Protein AF-0000000080643129 (afdb_homodimer)

InterPro domains:
  IPR000614 Free Met sulfoxide reductase conserved site [PS01320] (92-109)
  IPR003018 GAF domain [PF01590] (46-153)
  IPR003018 GAF domain [SM00065] (25-154)
  IPR029016 GAF-like domain superfamily [G3DSA:3.30.450.40] (1-154)
  IPR051330 Phosphatase regulators and Met sulfoxide reductases [PTHR21021] (23-141)

Radius of gyration: 18.98 Å; Cα contacts (8 Å, |Δi|>4): 691; chains: 2; bounding box: 42×55×44 Å

Structure (mmCIF, N/CA/C/O backbone):
data_AF-0000000080643129-model_v1
#
loop_
_entity.id
_entity.type
_entity.pdbx_description
1 polymer 'GAF domain-containing protein'
#
loop_
_atom_site.group_PDB
_atom_site.id
_atom_site.type_symbol
_atom_site.label_atom_id
_atom_site.label_alt_id
_atom_site.label_comp_id
_atom_site.label_asym_id
_atom_site.label_entity_id
_atom_site.label_seq_id
_atom_site.pdbx_PDB_ins_code
_atom_site.Cartn_x
_atom_site.Cartn_y
_atom_site.Cartn_z
_atom_site.occupancy
_atom_site.B_iso_or_equiv
_atom_site.auth_seq_id
_atom_site.auth_comp_id
_atom_site.auth_asym_id
_atom_site.auth_atom_id
_atom_site.pdbx_PDB_model_num
ATOM 1 N N . MET A 1 1 ? -21.016 -13.125 -18.516 1 53.19 1 MET A N 1
ATOM 2 C CA . MET A 1 1 ? -19.594 -13.219 -18.219 1 53.19 1 MET A CA 1
ATOM 3 C C . MET A 1 1 ? -18.969 -11.828 -18.125 1 53.19 1 MET A C 1
ATOM 5 O O . MET A 1 1 ? -19.109 -11.008 -19.031 1 53.19 1 MET A O 1
ATOM 9 N N . THR A 1 2 ? -18.484 -11.305 -17 1 71.31 2 THR A N 1
ATOM 10 C CA . THR A 1 2 ? -18.016 -9.93 -16.859 1 71.31 2 THR A CA 1
ATOM 11 C C . THR A 1 2 ? -16.875 -9.648 -17.828 1 71.31 2 THR A C 1
ATOM 13 O O . THR A 1 2 ? -15.953 -10.445 -17.953 1 71.31 2 THR A O 1
ATOM 16 N N . GLU A 1 3 ? -17.094 -8.758 -18.703 1 89.56 3 GLU A N 1
ATOM 17 C CA . GLU A 1 3 ? -16.109 -8.398 -19.703 1 89.56 3 GLU A CA 1
ATOM 18 C C . GLU A 1 3 ? -14.844 -7.84 -19.062 1 89.56 3 GLU A C 1
ATOM 20 O O . GLU A 1 3 ? -14.914 -6.965 -18.203 1 89.56 3 GLU A O 1
ATOM 25 N N . VAL A 1 4 ? -13.68 -8.547 -19.328 1 94.19 4 VAL A N 1
ATOM 26 C CA . VAL A 1 4 ? -12.367 -8.109 -18.844 1 94.19 4 VAL A CA 1
ATOM 27 C C . VAL A 1 4 ? -11.688 -7.266 -19.922 1 94.19 4 VAL A C 1
ATOM 29 O O . VAL A 1 4 ? -11.492 -7.727 -21.047 1 94.19 4 VAL A O 1
ATOM 32 N N . LYS A 1 5 ? -11.359 -6.023 -19.562 1 95.44 5 LYS A N 1
ATOM 33 C CA . LYS A 1 5 ? -10.562 -5.191 -20.453 1 95.44 5 LYS A CA 1
ATOM 34 C C . LYS A 1 5 ? -9.109 -5.652 -20.484 1 95.44 5 LYS A C 1
ATOM 36 O O . LYS A 1 5 ? -8.469 -5.797 -19.438 1 95.44 5 LYS A O 1
ATOM 41 N N . GLU A 1 6 ? -8.672 -5.914 -21.656 1 94.94 6 GLU A N 1
ATOM 42 C CA . GLU A 1 6 ? -7.312 -6.426 -21.797 1 94.94 6 GLU A CA 1
ATOM 43 C C . GLU A 1 6 ? -6.285 -5.395 -21.344 1 94.94 6 GLU A C 1
ATOM 45 O O . GLU A 1 6 ? -6.41 -4.207 -21.641 1 94.94 6 GLU A O 1
ATOM 50 N N . THR A 1 7 ? -5.305 -5.84 -20.625 1 97.94 7 THR A N 1
ATOM 51 C CA . THR A 1 7 ? -4.23 -4.973 -20.156 1 97.94 7 THR A CA 1
ATOM 52 C C . THR A 1 7 ? -3.191 -4.75 -21.25 1 97.94 7 THR A C 1
ATOM 54 O O . THR A 1 7 ? -2.764 -5.703 -21.906 1 97.94 7 THR A O 1
ATOM 57 N N . ASN A 1 8 ? -2.875 -3.502 -21.5 1 98.25 8 ASN A N 1
ATOM 58 C CA . ASN A 1 8 ? -1.753 -3.182 -22.375 1 98.25 8 ASN A CA 1
ATOM 59 C C . ASN A 1 8 ? -0.419 -3.289 -21.641 1 98.25 8 ASN A C 1
ATOM 61 O O . ASN A 1 8 ? 0.12 -2.283 -21.188 1 98.25 8 ASN A O 1
ATOM 65 N N . TYR A 1 9 ? 0.156 -4.457 -21.625 1 98.62 9 TYR A N 1
ATOM 66 C CA . TYR A 1 9 ? 1.337 -4.715 -20.797 1 98.62 9 TYR A CA 1
ATOM 67 C C . TYR A 1 9 ? 2.561 -4.012 -21.375 1 98.62 9 TYR A C 1
ATOM 69 O O . TYR A 1 9 ? 3.5 -3.688 -20.641 1 98.62 9 TYR A O 1
ATOM 77 N N . ASN A 1 10 ? 2.543 -3.785 -22.688 1 98.12 10 ASN A N 1
ATOM 78 C CA . ASN A 1 10 ? 3.639 -3.01 -23.25 1 98.12 10 ASN A CA 1
ATOM 79 C C . ASN A 1 10 ? 3.688 -1.599 -22.672 1 98.12 10 ASN A C 1
ATOM 81 O O . ASN A 1 10 ? 4.746 -1.137 -22.25 1 98.12 10 ASN A O 1
ATOM 85 N N . LEU A 1 11 ? 2.561 -0.981 -22.719 1 98.38 11 LEU A N 1
ATOM 86 C CA . LEU A 1 11 ? 2.465 0.355 -22.141 1 98.38 11 LEU A CA 1
ATOM 87 C C . LEU A 1 11 ? 2.729 0.321 -20.641 1 98.38 11 LEU A C 1
ATOM 89 O O . LEU A 1 11 ? 3.436 1.18 -20.109 1 98.38 11 LEU A O 1
ATOM 93 N N . LEU A 1 12 ? 2.164 -0.622 -19.969 1 98.69 12 LEU A N 1
ATOM 94 C CA . LEU A 1 12 ? 2.301 -0.743 -18.516 1 98.69 12 LEU A CA 1
ATOM 95 C C . LEU A 1 12 ? 3.762 -0.922 -18.125 1 98.69 12 LEU A C 1
ATOM 97 O O . LEU A 1 12 ? 4.223 -0.331 -17.141 1 98.69 12 LEU A O 1
ATOM 101 N N . GLU A 1 13 ? 4.48 -1.748 -18.859 1 98.38 13 GLU A N 1
ATOM 102 C CA . GLU A 1 13 ? 5.898 -1.964 -18.594 1 98.38 13 GLU A CA 1
ATOM 103 C C . GLU A 1 13 ? 6.688 -0.663 -18.703 1 98.38 13 GLU A C 1
ATOM 105 O O . GLU A 1 13 ? 7.566 -0.39 -17.875 1 98.38 13 GLU A O 1
ATOM 110 N N . LYS A 1 14 ? 6.391 0.096 -19.703 1 98.44 14 LYS A N 1
ATOM 111 C CA . LYS A 1 14 ? 7.043 1.392 -19.875 1 98.44 14 LYS A CA 1
ATOM 112 C C . LYS A 1 14 ? 6.727 2.324 -18.703 1 98.44 14 LYS A C 1
ATOM 114 O O . LYS A 1 14 ? 7.605 3.035 -18.219 1 98.44 14 LYS A O 1
ATOM 119 N N . GLN A 1 15 ? 5.52 2.342 -18.281 1 98.69 15 GLN A N 1
ATOM 120 C CA . GLN A 1 15 ? 5.098 3.18 -17.172 1 98.69 15 GLN A CA 1
ATOM 121 C C . GLN A 1 15 ? 5.793 2.766 -15.875 1 98.69 15 GLN A C 1
ATOM 123 O O . GLN A 1 15 ? 6.238 3.617 -15.102 1 98.69 15 GLN A O 1
ATOM 128 N N . VAL A 1 16 ? 5.906 1.449 -15.656 1 98.75 16 VAL A N 1
ATOM 129 C CA . VAL A 1 16 ? 6.605 0.943 -14.477 1 98.75 16 VAL A CA 1
ATOM 130 C C . VAL A 1 16 ? 8.07 1.38 -14.516 1 98.75 16 VAL A C 1
ATOM 132 O O . VAL A 1 16 ? 8.602 1.882 -13.523 1 98.75 16 VAL A O 1
ATOM 135 N N . SER A 1 17 ? 8.688 1.196 -15.656 1 98.31 17 SER A N 1
ATOM 136 C CA . SER A 1 17 ? 10.094 1.568 -15.805 1 98.31 17 SER A CA 1
ATOM 137 C C . SER A 1 17 ? 10.312 3.041 -15.484 1 98.31 17 SER A C 1
ATOM 139 O O . SER A 1 17 ? 11.25 3.393 -14.773 1 98.31 17 SER A O 1
ATOM 141 N N . SER A 1 18 ? 9.469 3.877 -15.977 1 98.12 18 SER A N 1
ATOM 142 C CA . SER A 1 18 ? 9.562 5.309 -15.719 1 98.12 18 SER A CA 1
ATOM 143 C C . SER A 1 18 ? 9.289 5.621 -14.25 1 98.12 18 SER A C 1
ATOM 145 O O . SER A 1 18 ? 9.953 6.477 -13.656 1 98.12 18 SER A O 1
ATOM 147 N N . LEU A 1 19 ? 8.336 4.961 -13.703 1 98.06 19 LEU A N 1
ATOM 148 C CA . LEU A 1 19 ? 7.883 5.184 -12.336 1 98.06 19 LEU A CA 1
ATOM 149 C C . LEU A 1 19 ? 9 4.895 -11.336 1 98.06 19 LEU A C 1
ATOM 151 O O . LEU A 1 19 ? 9.133 5.59 -10.328 1 98.06 19 LEU A O 1
ATOM 155 N N . ILE A 1 20 ? 9.797 3.924 -11.602 1 98.19 20 ILE A N 1
ATOM 156 C CA . ILE A 1 20 ? 10.742 3.479 -10.586 1 98.19 20 ILE A CA 1
ATOM 157 C C . ILE A 1 20 ? 12.164 3.871 -11 1 98.19 20 ILE A C 1
ATOM 159 O O . ILE A 1 20 ? 13.133 3.504 -10.328 1 98.19 20 ILE A O 1
ATOM 163 N N . GLU A 1 21 ? 12.008 4.758 -12.086 1 93.56 21 GLU A N 1
ATOM 164 C CA . GLU A 1 21 ? 13.305 5.172 -12.617 1 93.56 21 GLU A CA 1
ATOM 165 C C . GLU A 1 21 ? 14.117 5.93 -11.57 1 93.56 21 GLU A C 1
ATOM 167 O O . GLU A 1 21 ? 13.578 6.773 -10.852 1 93.56 21 GLU A O 1
ATOM 172 N N . ASP A 1 22 ? 15.305 5.586 -11.188 1 94.5 22 ASP A N 1
ATOM 173 C CA . ASP A 1 22 ? 16.266 6.223 -10.305 1 94.5 22 ASP A CA 1
ATOM 174 C C . ASP A 1 22 ? 15.891 6.016 -8.836 1 94.5 22 ASP A C 1
ATOM 176 O O . ASP A 1 22 ? 16.203 6.852 -7.984 1 94.5 22 ASP A O 1
ATOM 180 N N . GLU A 1 23 ? 15.008 5.152 -8.586 1 97 23 GLU A N 1
ATOM 181 C CA . GLU A 1 23 ? 14.664 4.809 -7.207 1 97 23 GLU A CA 1
ATOM 182 C C . GLU A 1 23 ? 15.297 3.482 -6.797 1 97 23 GLU A C 1
ATOM 184 O O . GLU A 1 23 ? 15.312 2.529 -7.578 1 97 23 GLU A O 1
ATOM 189 N N . SER A 1 24 ? 15.781 3.482 -5.617 1 95.25 24 SER A N 1
ATOM 190 C CA . SER A 1 24 ? 16.438 2.26 -5.156 1 95.25 24 SER A CA 1
ATOM 191 C C . SER A 1 24 ? 15.75 1.708 -3.908 1 95.25 24 SER A C 1
ATOM 193 O O . SER A 1 24 ? 16.016 0.573 -3.502 1 95.25 24 SER A O 1
ATOM 195 N N . ASN A 1 25 ? 14.898 2.471 -3.275 1 97.94 25 ASN A N 1
ATOM 196 C CA . ASN A 1 25 ? 14.203 1.996 -2.084 1 97.94 25 ASN A CA 1
ATOM 197 C C . ASN A 1 25 ? 13.141 0.953 -2.43 1 97.94 25 ASN A C 1
ATOM 199 O O . ASN A 1 25 ? 12.164 1.261 -3.107 1 97.94 25 ASN A O 1
ATOM 203 N N . LEU A 1 26 ? 13.328 -0.217 -1.937 1 98.5 26 LEU A N 1
ATOM 204 C CA . LEU A 1 26 ? 12.477 -1.35 -2.299 1 98.5 26 LEU A CA 1
ATOM 205 C C . LEU A 1 26 ? 11.023 -1.073 -1.95 1 98.5 26 LEU A C 1
ATOM 207 O O . LEU A 1 26 ? 10.133 -1.276 -2.779 1 98.5 26 LEU A O 1
ATOM 211 N N . ILE A 1 27 ? 10.766 -0.569 -0.756 1 98.88 27 ILE A N 1
ATOM 212 C CA . ILE A 1 27 ? 9.398 -0.365 -0.279 1 98.88 27 ILE A CA 1
ATOM 213 C C . ILE A 1 27 ? 8.711 0.711 -1.118 1 98.88 27 ILE A C 1
ATOM 215 O O . ILE A 1 27 ? 7.551 0.566 -1.495 1 98.88 27 ILE A O 1
ATOM 219 N N . ALA A 1 28 ? 9.406 1.77 -1.432 1 98.81 28 ALA A N 1
ATOM 220 C CA . ALA A 1 28 ? 8.859 2.83 -2.27 1 98.81 28 ALA A CA 1
ATOM 221 C C . ALA A 1 28 ? 8.5 2.303 -3.658 1 98.81 28 ALA A C 1
ATOM 223 O O . ALA A 1 28 ? 7.434 2.613 -4.191 1 98.81 28 ALA A O 1
ATOM 224 N N . ILE A 1 29 ? 9.398 1.511 -4.219 1 98.88 29 ILE A N 1
ATOM 225 C CA . ILE A 1 29 ? 9.195 0.923 -5.535 1 98.88 29 ILE A CA 1
ATOM 226 C C . ILE A 1 29 ? 7.945 0.043 -5.52 1 98.88 29 ILE A C 1
ATOM 228 O O . ILE A 1 29 ? 7.047 0.209 -6.352 1 98.88 29 ILE A O 1
ATOM 232 N N . LEU A 1 30 ? 7.844 -0.857 -4.531 1 98.94 30 LEU A N 1
ATOM 233 C CA . LEU A 1 30 ? 6.734 -1.8 -4.465 1 98.94 30 LEU A CA 1
ATOM 234 C C . LEU A 1 30 ? 5.418 -1.072 -4.207 1 98.94 30 LEU A C 1
ATOM 236 O O . LEU A 1 30 ? 4.375 -1.464 -4.734 1 98.94 30 LEU A O 1
ATOM 240 N N . SER A 1 31 ? 5.441 0.005 -3.391 1 98.94 31 SER A N 1
ATOM 241 C CA . SER A 1 31 ? 4.25 0.796 -3.111 1 98.94 31 SER A CA 1
ATOM 242 C C . SER A 1 31 ? 3.703 1.442 -4.379 1 98.94 31 SER A C 1
ATOM 244 O O . SER A 1 31 ? 2.523 1.289 -4.703 1 98.94 31 SER A O 1
ATOM 246 N N . ASN A 1 32 ? 4.531 2.074 -5.133 1 98.81 32 ASN A N 1
ATOM 247 C CA . ASN A 1 32 ? 4.09 2.754 -6.348 1 98.81 32 ASN A CA 1
ATOM 248 C C . ASN A 1 32 ? 3.713 1.76 -7.441 1 98.81 32 ASN A C 1
ATOM 250 O O . ASN A 1 32 ? 2.766 1.991 -8.195 1 98.81 32 ASN A O 1
ATOM 254 N N . VAL A 1 33 ? 4.441 0.669 -7.555 1 98.94 33 VAL A N 1
ATOM 255 C CA . VAL A 1 33 ? 4.117 -0.313 -8.586 1 98.94 33 VAL A CA 1
ATOM 256 C C . VAL A 1 33 ? 2.756 -0.939 -8.289 1 98.94 33 VAL A C 1
ATOM 258 O O . VAL A 1 33 ? 1.943 -1.129 -9.195 1 98.94 33 VAL A O 1
ATOM 261 N N . SER A 1 34 ? 2.496 -1.305 -6.996 1 98.94 34 SER A N 1
ATOM 262 C CA . SER A 1 34 ? 1.187 -1.855 -6.668 1 98.94 34 SER A CA 1
ATOM 263 C C . SER A 1 34 ? 0.069 -0.89 -7.051 1 98.94 34 SER A C 1
ATOM 265 O O . SER A 1 34 ? -0.978 -1.311 -7.547 1 98.94 34 SER A O 1
ATOM 267 N N . ALA A 1 35 ? 0.287 0.412 -6.816 1 98.81 35 ALA A N 1
ATOM 268 C CA . ALA A 1 35 ? -0.707 1.427 -7.16 1 98.81 35 ALA A CA 1
ATOM 269 C C . ALA A 1 35 ? -0.915 1.499 -8.672 1 98.81 35 ALA A C 1
ATOM 271 O O . ALA A 1 35 ? -2.053 1.555 -9.148 1 98.81 35 ALA A O 1
ATOM 272 N N . LEU A 1 36 ? 0.165 1.495 -9.406 1 98.88 36 LEU A N 1
ATOM 273 C CA . LEU A 1 36 ? 0.075 1.569 -10.867 1 98.88 36 LEU A CA 1
ATOM 274 C C . LEU A 1 36 ? -0.63 0.34 -11.43 1 98.88 36 LEU A C 1
ATOM 276 O O . LEU A 1 36 ? -1.457 0.455 -12.336 1 98.88 36 LEU A O 1
ATOM 280 N N . LEU A 1 37 ? -0.277 -0.859 -10.914 1 98.94 37 LEU A N 1
ATOM 281 C CA . LEU A 1 37 ? -0.945 -2.082 -11.344 1 98.94 37 LEU A CA 1
ATOM 282 C C . LEU A 1 37 ? -2.441 -2.014 -11.062 1 98.94 37 LEU A C 1
ATOM 284 O O . LEU A 1 37 ? -3.258 -2.387 -11.906 1 98.94 37 LEU A O 1
ATOM 288 N N . ASN A 1 38 ? -2.781 -1.545 -9.875 1 98.88 38 ASN A N 1
ATOM 289 C CA . ASN A 1 38 ? -4.188 -1.409 -9.508 1 98.88 38 ASN A CA 1
ATOM 290 C C . ASN A 1 38 ? -4.93 -0.484 -10.469 1 98.88 38 ASN A C 1
ATOM 292 O O . ASN A 1 38 ? -6.086 -0.739 -10.812 1 98.88 38 ASN A O 1
ATOM 296 N N . ASP A 1 39 ? -4.312 0.561 -10.93 1 98.44 39 ASP A N 1
ATOM 297 C CA . ASP A 1 39 ? -4.895 1.529 -11.852 1 98.44 39 ASP A CA 1
ATOM 298 C C . ASP A 1 39 ? -5.082 0.922 -13.234 1 98.44 39 ASP A C 1
ATOM 300 O O . ASP A 1 39 ? -5.934 1.37 -14.008 1 98.44 39 ASP A O 1
ATOM 304 N N . SER A 1 40 ? -4.293 -0.097 -13.539 1 98.75 40 SER A N 1
ATOM 305 C CA . SER A 1 40 ? -4.121 -0.448 -14.945 1 98.75 40 SER A CA 1
ATOM 306 C C . SER A 1 40 ? -4.793 -1.777 -15.273 1 98.75 40 SER A C 1
ATOM 308 O O . SER A 1 40 ? -5.031 -2.092 -16.438 1 98.75 40 SER A O 1
ATOM 310 N N . ILE A 1 41 ? -4.965 -2.646 -14.266 1 98.75 41 ILE A N 1
ATOM 311 C CA . ILE A 1 41 ? -5.477 -3.99 -14.508 1 98.75 41 ILE A CA 1
ATOM 312 C C . ILE A 1 41 ? -6.953 -4.059 -14.133 1 98.75 41 ILE A C 1
ATOM 314 O O . ILE A 1 41 ? -7.336 -3.695 -13.023 1 98.75 41 ILE A O 1
ATOM 318 N N . ASP A 1 42 ? -7.711 -4.527 -15.07 1 98.44 42 ASP A N 1
ATOM 319 C CA . ASP A 1 42 ? -9.164 -4.59 -14.93 1 98.44 42 ASP A CA 1
ATOM 320 C C . ASP A 1 42 ? -9.586 -5.816 -14.117 1 98.44 42 ASP A C 1
ATOM 322 O O . ASP A 1 42 ? -8.914 -6.852 -14.164 1 98.44 42 ASP A O 1
ATOM 326 N N . GLN A 1 43 ? -10.68 -5.668 -13.328 1 97.94 43 GLN A N 1
ATOM 327 C CA . GLN A 1 43 ? -11.383 -6.746 -12.641 1 97.94 43 GLN A CA 1
ATOM 328 C C . GLN A 1 43 ? -10.469 -7.449 -11.641 1 97.94 43 GLN A C 1
ATOM 330 O O . GLN A 1 43 ? -10.398 -8.68 -11.617 1 97.94 43 GLN A O 1
ATOM 335 N N . ILE A 1 44 ? -9.695 -6.695 -10.938 1 98.38 44 ILE A N 1
ATOM 336 C CA . ILE A 1 44 ? -8.969 -7.211 -9.781 1 98.38 44 ILE A CA 1
ATOM 337 C C . ILE A 1 44 ? -9.477 -6.535 -8.516 1 98.38 44 ILE A C 1
ATOM 339 O O . ILE A 1 44 ? -10.102 -5.473 -8.578 1 98.38 44 ILE A O 1
ATOM 343 N N . ASN A 1 45 ? -9.242 -7.164 -7.363 1 97.88 45 ASN A N 1
ATOM 344 C CA . ASN A 1 45 ? -9.703 -6.57 -6.109 1 97.88 45 ASN A CA 1
ATOM 345 C C . ASN A 1 45 ? -8.57 -6.477 -5.086 1 97.88 45 ASN A C 1
ATOM 347 O O . ASN A 1 45 ? -8.766 -5.957 -3.988 1 97.88 45 ASN A O 1
ATOM 351 N N . TRP A 1 46 ? -7.395 -6.992 -5.449 1 98.5 46 TRP A N 1
ATOM 352 C CA . TRP A 1 46 ? -6.215 -6.879 -4.598 1 98.5 46 TRP A CA 1
ATOM 353 C C . TRP A 1 46 ? -4.938 -7.031 -5.414 1 98.5 46 TRP A C 1
ATOM 355 O O . TRP A 1 46 ? -4.852 -7.895 -6.289 1 98.5 46 TRP A O 1
ATOM 365 N N . VAL A 1 47 ? -3.938 -6.207 -5.18 1 98.88 47 VAL A N 1
ATOM 366 C CA . VAL A 1 47 ? -2.631 -6.324 -5.82 1 98.88 47 VAL A CA 1
ATOM 367 C C . VAL A 1 47 ? -1.541 -5.852 -4.859 1 98.88 47 VAL A C 1
ATOM 369 O O . VAL A 1 47 ? -1.615 -4.742 -4.328 1 98.88 47 VAL A O 1
ATOM 372 N N . GLY A 1 48 ? -0.63 -6.703 -4.602 1 98.81 48 GLY A N 1
ATOM 373 C CA . GLY A 1 48 ? 0.424 -6.305 -3.686 1 98.81 48 GLY A CA 1
ATOM 374 C C . GLY A 1 48 ? 1.537 -7.328 -3.57 1 98.81 48 GLY A C 1
ATOM 375 O O . GLY A 1 48 ? 1.658 -8.219 -4.414 1 98.81 48 GLY A O 1
ATOM 376 N N . PHE A 1 49 ? 2.377 -7.125 -2.617 1 98.94 49 PHE A N 1
ATOM 377 C CA . PHE A 1 49 ? 3.604 -7.902 -2.486 1 98.94 49 PHE A CA 1
ATOM 378 C C . PHE A 1 49 ? 3.691 -8.547 -1.108 1 98.94 49 PHE A C 1
ATOM 380 O O . PHE A 1 49 ? 3.242 -7.969 -0.117 1 98.94 49 PHE A O 1
ATOM 387 N N . TYR A 1 50 ? 4.164 -9.656 -1.069 1 98.81 50 TYR A N 1
ATOM 388 C CA . TYR A 1 50 ? 4.699 -10.297 0.131 1 98.81 50 TYR A CA 1
ATOM 389 C C . TYR A 1 50 ? 6.211 -10.453 0.037 1 98.81 50 TYR A C 1
ATOM 391 O O . TYR A 1 50 ? 6.742 -10.773 -1.029 1 98.81 50 TYR A O 1
ATOM 399 N N . LEU A 1 51 ? 6.871 -10.234 1.096 1 98.88 51 LEU A N 1
ATOM 400 C CA . LEU A 1 51 ? 8.328 -10.336 1.142 1 98.88 51 LEU A CA 1
ATOM 401 C C . LEU A 1 51 ? 8.766 -11.414 2.131 1 98.88 51 LEU A C 1
ATOM 403 O O . LEU A 1 51 ? 8.148 -11.578 3.188 1 98.88 51 LEU A O 1
ATOM 407 N N . ILE A 1 52 ? 9.781 -12.102 1.82 1 98.69 52 ILE A N 1
ATOM 408 C CA . ILE A 1 52 ? 10.281 -13.156 2.691 1 98.69 52 ILE A CA 1
ATOM 409 C C . ILE A 1 52 ? 11.039 -12.547 3.865 1 98.69 52 ILE A C 1
ATOM 411 O O . ILE A 1 52 ? 11.945 -11.734 3.67 1 98.69 52 ILE A O 1
ATOM 415 N N . GLU A 1 53 ? 10.594 -12.836 4.98 1 97.5 53 GLU A N 1
ATOM 416 C CA . GLU A 1 53 ? 11.266 -12.531 6.242 1 97.5 53 GLU A CA 1
ATOM 417 C C . GLU A 1 53 ? 11.203 -13.719 7.199 1 97.5 53 GLU A C 1
ATOM 419 O O . GLU A 1 53 ? 10.133 -14.289 7.418 1 97.5 53 GLU A O 1
ATOM 424 N N . ASN A 1 54 ? 12.32 -14.125 7.781 1 95.06 54 ASN A N 1
ATOM 425 C CA . ASN A 1 54 ? 12.383 -15.25 8.711 1 95.06 54 ASN A CA 1
ATOM 426 C C . ASN A 1 54 ? 11.695 -16.484 8.141 1 95.06 54 ASN A C 1
ATOM 428 O O . ASN A 1 54 ? 10.836 -17.078 8.797 1 95.06 54 ASN A O 1
ATOM 432 N N . GLU A 1 55 ? 11.906 -16.781 6.914 1 95.12 55 GLU A N 1
ATOM 433 C CA . GLU A 1 55 ? 11.484 -18 6.23 1 95.12 55 GLU A CA 1
ATOM 434 C C . GLU A 1 55 ? 9.969 -18.047 6.074 1 95.12 55 GLU A C 1
ATOM 436 O O . GLU A 1 55 ? 9.375 -19.125 6.094 1 95.12 55 GLU A O 1
ATOM 441 N N . ALA A 1 56 ? 9.375 -16.906 6.062 1 97.81 56 ALA A N 1
ATOM 442 C CA . ALA A 1 56 ? 7.953 -16.781 5.766 1 97.81 56 ALA A CA 1
ATOM 443 C C . ALA A 1 56 ? 7.691 -15.555 4.883 1 97.81 56 ALA A C 1
ATOM 445 O O . ALA A 1 56 ? 8.539 -14.672 4.77 1 97.81 56 ALA A O 1
ATOM 446 N N . LEU A 1 57 ? 6.605 -15.633 4.262 1 98.12 57 LEU A N 1
ATOM 447 C CA . LEU A 1 57 ? 6.141 -14.445 3.543 1 98.12 57 LEU A CA 1
ATOM 448 C C . LEU A 1 57 ? 5.426 -13.484 4.484 1 98.12 57 LEU A C 1
ATOM 450 O O . LEU A 1 57 ? 4.496 -13.883 5.191 1 98.12 57 LEU A O 1
ATOM 454 N N . ILE A 1 58 ? 5.895 -12.25 4.477 1 98.69 58 ILE A N 1
ATOM 455 C CA . ILE A 1 58 ? 5.293 -11.188 5.273 1 98.69 58 ILE A CA 1
ATOM 456 C C . ILE A 1 58 ? 4.668 -10.141 4.352 1 98.69 58 ILE A C 1
ATOM 458 O O . ILE A 1 58 ? 5.262 -9.773 3.334 1 98.69 58 ILE A O 1
ATOM 462 N N . LEU A 1 59 ? 3.52 -9.695 4.73 1 98.56 59 LEU A N 1
ATOM 463 C CA . LEU A 1 59 ? 2.768 -8.734 3.936 1 98.56 59 LEU A CA 1
ATOM 464 C C . LEU A 1 59 ? 3.594 -7.473 3.688 1 98.56 59 LEU A C 1
ATOM 466 O O . LEU A 1 59 ? 4.184 -6.922 4.617 1 98.56 59 LEU A O 1
ATOM 470 N N . GLY A 1 60 ? 3.744 -7.051 2.432 1 98.88 60 GLY A N 1
ATOM 471 C CA . GLY A 1 60 ? 4.32 -5.781 2.018 1 98.88 60 GLY A CA 1
ATOM 472 C C . GLY A 1 60 ? 3.291 -4.812 1.466 1 98.88 60 GLY A C 1
ATOM 473 O O . GLY A 1 60 ? 2.096 -4.941 1.744 1 98.88 60 GLY A O 1
ATOM 474 N N . PRO A 1 61 ? 3.738 -3.803 0.707 1 98.94 61 PRO A N 1
ATOM 475 C CA . PRO A 1 61 ? 2.818 -2.811 0.142 1 98.94 61 PRO A CA 1
ATOM 476 C C . PRO A 1 61 ? 1.783 -3.432 -0.793 1 98.94 61 PRO A C 1
ATOM 478 O O . PRO A 1 61 ? 2.096 -4.371 -1.531 1 98.94 61 PRO A O 1
ATOM 481 N N . PHE A 1 62 ? 0.547 -2.867 -0.757 1 98.88 62 PHE A N 1
ATOM 482 C CA . PHE A 1 62 ? -0.508 -3.361 -1.634 1 98.88 62 PHE A CA 1
ATOM 483 C C . PHE A 1 62 ? -1.59 -2.307 -1.828 1 98.88 62 PHE A C 1
ATOM 485 O O . PHE A 1 62 ? -1.571 -1.263 -1.172 1 98.88 62 PHE A O 1
ATOM 492 N N . GLN A 1 63 ? -2.453 -2.549 -2.764 1 98.88 63 GLN A N 1
ATOM 493 C CA . GLN A 1 63 ? -3.738 -1.88 -2.949 1 98.88 63 GLN A CA 1
ATOM 494 C C . GLN A 1 63 ? -4.898 -2.848 -2.732 1 98.88 63 GLN A C 1
ATOM 496 O O . GLN A 1 63 ? -4.898 -3.955 -3.273 1 98.88 63 GLN A O 1
ATOM 501 N N . GLY A 1 64 ? -5.867 -2.475 -1.972 1 98.44 64 GLY A N 1
ATOM 502 C CA . GLY A 1 64 ? -6.996 -3.334 -1.66 1 98.44 64 GLY A CA 1
ATOM 503 C C . GLY A 1 64 ? -7.402 -3.281 -0.199 1 98.44 64 GLY A C 1
ATOM 504 O O . GLY A 1 64 ? -7.055 -2.338 0.513 1 98.44 64 GLY A O 1
ATOM 505 N N . HIS A 1 65 ? -8.211 -4.258 0.219 1 98.06 65 HIS A N 1
ATOM 506 C CA . HIS A 1 65 ? -8.641 -4.359 1.61 1 98.06 65 HIS A CA 1
ATOM 507 C C . HIS A 1 65 ? -7.582 -5.059 2.463 1 98.06 65 HIS A C 1
ATOM 509 O O . HIS A 1 65 ? -6.691 -5.723 1.931 1 98.06 65 HIS A O 1
ATOM 515 N N . PRO A 1 66 ? -7.613 -4.867 3.777 1 98 66 PRO A N 1
ATOM 516 C CA . PRO A 1 66 ? -6.633 -5.508 4.656 1 98 66 PRO A CA 1
ATOM 517 C C . PRO A 1 66 ? -6.473 -7 4.375 1 98 66 PRO A C 1
ATOM 519 O O . PRO A 1 66 ? -7.438 -7.668 4.004 1 98 66 PRO A O 1
ATOM 522 N N . ALA A 1 67 ? -5.258 -7.469 4.664 1 96.25 67 ALA A N 1
ATOM 523 C CA . ALA A 1 67 ? -4.914 -8.828 4.273 1 96.25 67 ALA A CA 1
ATOM 524 C C . ALA A 1 67 ? -4.164 -9.547 5.391 1 96.25 67 ALA A C 1
ATOM 526 O O . ALA A 1 67 ? -3.709 -8.922 6.348 1 96.25 67 ALA A O 1
ATOM 527 N N . CYS A 1 68 ? -4.094 -10.875 5.211 1 95 68 CYS A N 1
ATOM 528 C CA . CYS A 1 68 ? -3.287 -11.68 6.121 1 95 68 CYS A CA 1
ATOM 529 C C . CYS A 1 68 ? -1.816 -11.289 6.035 1 95 68 CYS A C 1
ATOM 531 O O . CYS A 1 68 ? -1.308 -11 4.949 1 95 68 CYS A O 1
ATOM 533 N N . VAL A 1 69 ? -1.123 -11.422 7.191 1 96.75 69 VAL A N 1
ATOM 534 C CA . VAL A 1 69 ? 0.216 -10.844 7.258 1 96.75 69 VAL A CA 1
ATOM 535 C C . VAL A 1 69 ? 1.259 -11.938 7.023 1 96.75 69 VAL A C 1
ATOM 537 O O . VAL A 1 69 ? 2.293 -11.688 6.395 1 96.75 69 VAL A O 1
ATOM 540 N N . HIS A 1 70 ? 1.039 -13.094 7.559 1 96.31 70 HIS A N 1
ATOM 541 C CA . HIS A 1 70 ? 2.029 -14.164 7.512 1 96.31 70 HIS A CA 1
ATOM 542 C C . HIS A 1 70 ? 1.552 -15.32 6.641 1 96.31 70 HIS A C 1
ATOM 544 O O . HIS A 1 70 ? 0.448 -15.836 6.836 1 96.31 70 HIS A O 1
ATOM 550 N N . ILE A 1 71 ? 2.373 -15.672 5.719 1 95.75 71 ILE A N 1
ATOM 551 C CA . ILE A 1 71 ? 2.109 -16.844 4.887 1 95.75 71 ILE A CA 1
ATOM 552 C C . ILE A 1 71 ? 3.305 -17.781 4.93 1 95.75 71 ILE A C 1
ATOM 554 O O . ILE A 1 71 ? 4.434 -17.391 4.645 1 95.75 71 ILE A O 1
ATOM 558 N N . ALA A 1 72 ? 3.018 -18.969 5.309 1 95.5 72 ALA A N 1
ATOM 559 C CA . ALA A 1 72 ? 4.086 -19.969 5.344 1 95.5 72 ALA A CA 1
ATOM 560 C C . ALA A 1 72 ? 4.527 -20.359 3.934 1 95.5 72 ALA A C 1
ATOM 562 O O . ALA A 1 72 ?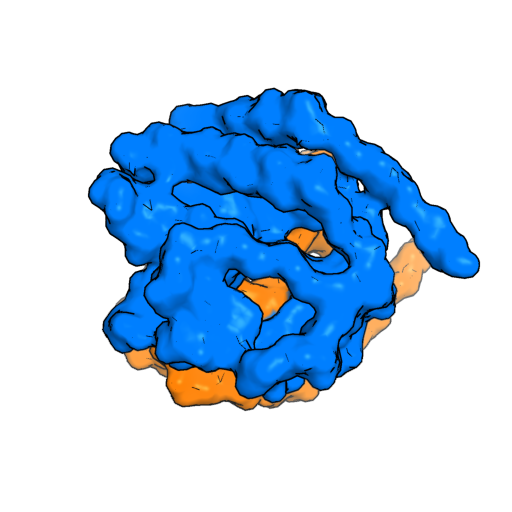 3.693 -20.484 3.033 1 95.5 72 ALA A O 1
ATOM 563 N N . ILE A 1 73 ? 5.84 -20.547 3.781 1 96.19 73 ILE A N 1
ATOM 564 C CA . ILE A 1 73 ? 6.34 -21.062 2.51 1 96.19 73 ILE A CA 1
ATOM 565 C C . ILE A 1 73 ? 5.777 -22.453 2.254 1 96.19 73 ILE A C 1
ATOM 567 O O . ILE A 1 73 ? 5.766 -23.297 3.152 1 96.19 73 ILE A O 1
ATOM 571 N N . GLY A 1 74 ? 5.242 -22.625 1.043 1 94.25 74 GLY A N 1
ATOM 572 C CA . GLY A 1 74 ? 4.66 -23.906 0.69 1 94.25 74 GLY A CA 1
ATOM 573 C C . GLY A 1 74 ? 3.168 -23.984 0.96 1 94.25 74 GLY A C 1
ATOM 574 O O . GLY A 1 74 ? 2.51 -24.953 0.573 1 94.25 74 GLY A O 1
ATOM 575 N N . LYS A 1 75 ? 2.639 -22.906 1.545 1 92.94 75 LYS A N 1
ATOM 576 C CA . LYS A 1 75 ? 1.213 -22.891 1.858 1 92.94 75 LYS A CA 1
ATOM 577 C C . LYS A 1 75 ? 0.472 -21.859 1.021 1 92.94 75 LYS A C 1
ATOM 579 O O . LYS A 1 75 ? 0.908 -20.703 0.918 1 92.94 75 LYS A O 1
ATOM 584 N N . GLY A 1 76 ? -0.612 -22.312 0.479 1 93.19 76 GLY A N 1
ATOM 585 C CA . GLY A 1 76 ? -1.387 -21.422 -0.355 1 93.19 76 GLY A CA 1
ATOM 586 C C . GLY A 1 76 ? -0.724 -21.109 -1.687 1 93.19 76 GLY A C 1
ATOM 587 O O . GLY A 1 76 ? 0.311 -21.703 -2.016 1 93.19 76 GLY A O 1
ATOM 588 N N . VAL A 1 77 ? -1.372 -20.25 -2.404 1 95.81 77 VAL A N 1
ATOM 589 C CA . VAL A 1 77 ? -0.89 -19.938 -3.744 1 95.81 77 VAL A CA 1
ATOM 590 C C . VAL A 1 77 ? 0.445 -19.188 -3.654 1 95.81 77 VAL A C 1
ATOM 592 O O . VAL A 1 77 ? 1.398 -19.531 -4.359 1 95.81 77 VAL A O 1
ATOM 595 N N . CYS A 1 78 ? 0.567 -18.234 -2.746 1 97.06 78 CYS A N 1
ATOM 596 C CA . CYS A 1 78 ? 1.793 -17.469 -2.572 1 97.06 78 CYS A CA 1
ATOM 597 C C . CYS A 1 78 ? 2.932 -18.359 -2.082 1 97.06 78 CYS A C 1
ATOM 599 O O . CYS A 1 78 ? 4.035 -18.312 -2.625 1 97.06 78 CYS A O 1
ATOM 601 N N . GLY A 1 79 ? 2.594 -19.109 -1.012 1 96.38 79 GLY A N 1
ATOM 602 C CA . GLY A 1 79 ? 3.621 -20 -0.487 1 96.38 79 GLY A CA 1
ATOM 603 C C . GLY A 1 79 ? 4.125 -21 -1.509 1 96.38 79 GLY A C 1
ATOM 604 O O . GLY A 1 79 ? 5.316 -21.312 -1.54 1 96.38 79 GLY A O 1
ATOM 605 N N . THR A 1 80 ? 3.24 -21.484 -2.334 1 96.75 80 THR A N 1
ATOM 606 C CA . THR A 1 80 ? 3.582 -22.453 -3.369 1 96.75 80 THR A CA 1
ATOM 607 C C . THR A 1 80 ? 4.457 -21.812 -4.441 1 96.75 80 THR A C 1
ATOM 609 O O . THR A 1 80 ? 5.402 -22.422 -4.934 1 96.75 80 THR A O 1
ATOM 612 N N . ALA A 1 81 ? 4.164 -20.578 -4.805 1 97.94 81 ALA A N 1
ATOM 613 C CA . ALA A 1 81 ? 4.984 -19.859 -5.777 1 97.94 81 ALA A CA 1
ATOM 614 C C . ALA A 1 81 ? 6.438 -19.781 -5.324 1 97.94 81 ALA A C 1
ATOM 616 O O . ALA A 1 81 ? 7.355 -19.969 -6.129 1 97.94 81 ALA A O 1
ATOM 617 N N . VAL A 1 82 ? 6.641 -19.547 -4.059 1 98.25 82 VAL A N 1
ATOM 618 C CA . VAL A 1 82 ? 7.988 -19.453 -3.504 1 98.25 82 VAL A CA 1
ATOM 619 C C . VAL A 1 82 ? 8.633 -20.828 -3.465 1 98.25 82 VAL A C 1
ATOM 621 O O . VAL A 1 82 ? 9.758 -21.016 -3.939 1 98.25 82 VAL A O 1
ATOM 624 N N . SER A 1 83 ? 7.887 -21.828 -2.926 1 97.44 83 SER A N 1
ATOM 625 C CA . SER A 1 83 ? 8.461 -23.156 -2.734 1 97.44 83 SER A CA 1
ATOM 626 C C . SER A 1 83 ? 8.805 -23.797 -4.07 1 97.44 83 SER A C 1
ATOM 628 O O . SER A 1 83 ? 9.812 -24.5 -4.184 1 97.44 83 SER A O 1
ATOM 630 N N . GLU A 1 84 ? 7.988 -23.562 -5.105 1 97.88 84 GLU A N 1
ATOM 631 C CA . GLU A 1 84 ? 8.219 -24.156 -6.418 1 97.88 84 GLU A CA 1
ATOM 632 C C . GLU A 1 84 ? 9.039 -23.219 -7.309 1 97.88 84 GLU A C 1
ATOM 634 O O . GLU A 1 84 ? 9.469 -23.609 -8.398 1 97.88 84 GLU A O 1
ATOM 639 N N . GLU A 1 85 ? 9.195 -22 -6.867 1 98.44 85 GLU A N 1
ATOM 640 C CA . GLU A 1 85 ? 9.945 -20.969 -7.586 1 98.44 85 GLU A CA 1
ATOM 641 C C . GLU A 1 85 ? 9.375 -20.734 -8.977 1 98.44 85 GLU A C 1
ATOM 643 O O . GLU A 1 85 ? 10.117 -20.656 -9.961 1 98.44 85 GLU A O 1
ATOM 648 N N . GLN A 1 86 ? 8.078 -20.703 -9.055 1 98.44 86 GLN A N 1
ATOM 649 C CA . GLN A 1 86 ? 7.391 -20.562 -10.328 1 98.44 86 GLN A CA 1
ATOM 650 C C . GLN A 1 86 ? 6.117 -19.734 -10.18 1 98.44 86 GLN A C 1
ATOM 652 O O . GLN A 1 86 ? 5.461 -19.781 -9.133 1 98.44 86 GLN A O 1
ATOM 657 N N . THR A 1 87 ? 5.789 -19.016 -11.273 1 98.88 87 THR A N 1
ATOM 658 C CA . THR A 1 87 ? 4.527 -18.297 -11.289 1 98.88 87 THR A CA 1
ATOM 659 C C . THR A 1 87 ? 3.35 -19.234 -11.109 1 98.88 87 THR A C 1
ATOM 661 O O . THR A 1 87 ? 3.32 -20.328 -11.703 1 98.88 87 THR A O 1
ATOM 664 N N . GLN A 1 88 ? 2.424 -18.922 -10.234 1 98.12 88 GLN A N 1
ATOM 665 C CA . GLN A 1 88 ? 1.167 -19.641 -10.078 1 98.12 88 GLN A CA 1
ATOM 666 C C . GLN A 1 88 ? 0.011 -18.891 -10.734 1 98.12 88 GLN A C 1
ATOM 668 O O . GLN A 1 88 ? -0.27 -17.75 -10.375 1 98.12 88 GLN A O 1
ATOM 673 N N . LEU A 1 89 ? -0.518 -19.375 -11.742 1 98.5 89 LEU A N 1
ATOM 674 C CA . LEU A 1 89 ? -1.739 -18.906 -12.383 1 98.5 89 LEU A CA 1
ATOM 675 C C . LEU A 1 89 ? -2.93 -19.781 -12.008 1 98.5 89 LEU A C 1
ATOM 677 O O . LEU A 1 89 ? -3.02 -20.922 -12.438 1 98.5 89 LEU A O 1
ATOM 681 N N . VAL A 1 90 ? -3.84 -19.25 -11.148 1 97.44 90 VAL A N 1
ATOM 682 C CA . VAL A 1 90 ? -4.891 -20.062 -10.539 1 97.44 90 VAL A CA 1
ATOM 683 C C . VAL A 1 90 ? -6.258 -19.578 -11.008 1 97.44 90 VAL A C 1
ATOM 685 O O . VAL A 1 90 ? -6.66 -18.453 -10.711 1 97.44 90 VAL A O 1
ATOM 688 N N . ASP A 1 91 ? -7.012 -20.406 -11.633 1 96.94 91 ASP A N 1
ATOM 689 C CA . ASP A 1 91 ? -8.297 -20.062 -12.227 1 96.94 91 ASP A CA 1
ATOM 690 C C . ASP A 1 91 ? -9.391 -19.984 -11.164 1 96.94 91 ASP A C 1
ATOM 692 O O . ASP A 1 91 ? -10.352 -19.219 -11.32 1 96.94 91 ASP A O 1
ATOM 696 N N . ASP A 1 92 ? -9.273 -20.766 -10.156 1 95.94 92 ASP A N 1
ATOM 697 C CA . ASP A 1 92 ? -10.219 -20.844 -9.047 1 95.94 92 ASP A CA 1
ATOM 698 C C . ASP A 1 92 ? -9.508 -21.188 -7.742 1 95.94 92 ASP A C 1
ATOM 700 O O . ASP A 1 92 ? -9.148 -22.344 -7.508 1 95.94 92 ASP A O 1
ATOM 704 N N . VAL A 1 93 ? -9.391 -20.141 -6.898 1 94.38 93 VAL A N 1
ATOM 705 C CA . VAL A 1 93 ? -8.586 -20.328 -5.688 1 94.38 93 VAL A CA 1
ATOM 706 C C . VAL A 1 93 ? -9.242 -21.359 -4.785 1 94.38 93 VAL A C 1
ATOM 708 O O . VAL A 1 93 ? -8.555 -22.031 -4.004 1 94.38 93 VAL A O 1
ATOM 711 N N . ASN A 1 94 ? -10.523 -21.516 -4.863 1 91.31 94 ASN A N 1
ATOM 712 C CA . ASN A 1 94 ? -11.227 -22.484 -4.031 1 91.31 94 ASN A CA 1
ATOM 713 C C . ASN A 1 94 ? -10.875 -23.922 -4.422 1 91.31 94 ASN A C 1
ATOM 715 O O . ASN A 1 94 ? -11.086 -24.844 -3.643 1 91.31 94 ASN A O 1
ATOM 719 N N . ALA A 1 95 ? -10.352 -24.094 -5.598 1 91.25 95 ALA A N 1
ATOM 720 C CA . ALA A 1 95 ? -9.969 -25.406 -6.086 1 91.25 95 ALA A CA 1
ATOM 721 C C . ALA A 1 95 ? -8.484 -25.656 -5.883 1 91.25 95 ALA A C 1
ATOM 723 O O . ALA A 1 95 ? -7.984 -26.75 -6.172 1 91.25 95 ALA A O 1
ATOM 724 N N . PHE A 1 96 ? -7.824 -24.672 -5.402 1 90.5 96 PHE A N 1
ATOM 725 C CA . PHE A 1 96 ? -6.387 -24.797 -5.211 1 90.5 96 PHE A CA 1
ATOM 726 C C . PHE A 1 96 ? -6.074 -25.625 -3.971 1 90.5 96 PHE A C 1
ATOM 728 O O . PHE A 1 96 ? -6.605 -25.359 -2.891 1 90.5 96 PHE A O 1
ATOM 735 N N . PRO A 1 97 ? -5.23 -26.609 -4.102 1 83.31 97 PRO A N 1
ATOM 736 C CA . PRO A 1 97 ? -4.891 -27.406 -2.924 1 83.31 97 PRO A CA 1
ATOM 737 C C . PRO A 1 97 ? -4.246 -26.578 -1.814 1 83.31 97 PRO A C 1
ATOM 739 O O . PRO A 1 97 ? -3.352 -25.766 -2.082 1 83.31 97 PRO A O 1
ATOM 742 N N . GLY A 1 98 ? -4.719 -26.797 -0.569 1 73.94 98 GLY A N 1
ATOM 743 C CA . GLY A 1 98 ? -4.125 -26.047 0.532 1 73.94 98 GLY A CA 1
ATOM 744 C C . GLY A 1 98 ? -4.578 -24.609 0.585 1 73.94 98 GLY A C 1
ATOM 745 O O . GLY A 1 98 ? -3.906 -23.766 1.184 1 73.94 98 GLY A O 1
ATOM 746 N N . HIS A 1 99 ? -5.617 -24.469 -0.185 1 63.69 99 HIS A N 1
ATOM 747 C CA . HIS A 1 99 ? -6.082 -23.094 -0.294 1 63.69 99 HIS A CA 1
ATOM 748 C C . HIS A 1 99 ? -6.504 -22.547 1.064 1 63.69 99 HIS A C 1
ATOM 750 O O . HIS A 1 99 ? -7.23 -23.203 1.808 1 63.69 99 HIS A O 1
ATOM 756 N N . ILE A 1 100 ? -5.562 -21.625 1.517 1 58.84 100 ILE A N 1
ATOM 757 C CA . ILE A 1 100 ? -5.961 -20.875 2.701 1 58.84 100 ILE A CA 1
ATOM 758 C C . ILE A 1 100 ? -6.812 -19.672 2.289 1 58.84 100 ILE A C 1
ATOM 760 O O . ILE A 1 100 ? -6.48 -18.969 1.336 1 58.84 100 ILE A O 1
ATOM 764 N N . ALA A 1 101 ? -8.078 -19.688 2.648 1 55.78 101 ALA A N 1
ATOM 765 C CA . ALA A 1 101 ? -8.945 -18.562 2.273 1 55.78 101 ALA A CA 1
ATOM 766 C C . ALA A 1 101 ? -8.438 -17.266 2.883 1 55.78 101 ALA A C 1
ATOM 768 O O . ALA A 1 101 ? -8.336 -17.141 4.105 1 55.78 101 ALA A O 1
ATOM 769 N N . CYS A 1 102 ? -7.516 -16.562 2.262 1 60.78 102 CYS A N 1
ATOM 770 C CA . CYS A 1 102 ? -7.133 -15.281 2.842 1 60.78 102 CYS A CA 1
ATOM 771 C C . CYS A 1 102 ? -8.25 -14.258 2.688 1 60.78 102 CYS A C 1
ATOM 773 O O . CYS A 1 102 ? -8.719 -13.688 3.676 1 60.78 102 CYS A O 1
ATOM 775 N N . ASP A 1 103 ? -8.734 -14.062 1.453 1 72.31 103 ASP A N 1
ATOM 776 C CA . ASP A 1 103 ? -9.812 -13.117 1.156 1 72.31 103 ASP A CA 1
ATOM 777 C C . ASP A 1 103 ? -10.984 -13.82 0.477 1 72.31 103 ASP A C 1
ATOM 779 O O . ASP A 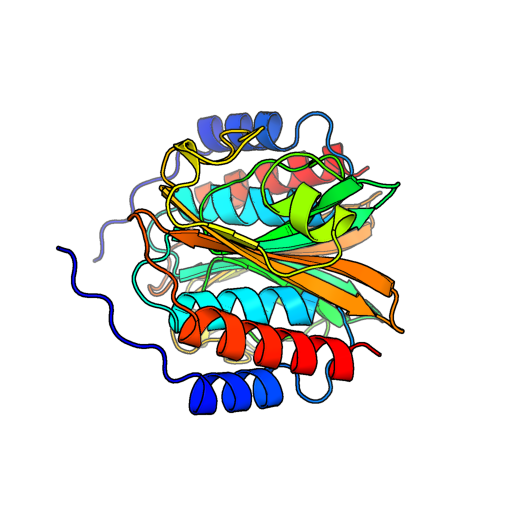1 103 ? -10.844 -14.352 -0.629 1 72.31 103 ASP A O 1
ATOM 783 N N . ALA A 1 104 ? -12.086 -13.773 1.099 1 76.44 104 ALA A N 1
ATOM 784 C CA . ALA A 1 104 ? -13.289 -14.445 0.621 1 76.44 104 ALA A CA 1
ATOM 785 C C . ALA A 1 104 ? -13.75 -13.875 -0.715 1 76.44 104 ALA A C 1
ATOM 787 O O . ALA A 1 104 ? -14.484 -14.523 -1.461 1 76.44 104 ALA A O 1
ATOM 788 N N . ASN A 1 105 ? -13.32 -12.688 -0.926 1 87.94 105 ASN A N 1
ATOM 789 C CA . ASN A 1 105 ? -13.789 -12.047 -2.152 1 87.94 105 ASN A CA 1
ATOM 790 C C . ASN A 1 105 ? -12.922 -12.43 -3.35 1 87.94 105 ASN A C 1
ATOM 792 O O . ASN A 1 105 ? -13.281 -12.156 -4.496 1 87.94 105 ASN A O 1
ATOM 796 N N . SER A 1 106 ? -11.875 -13.086 -3.139 1 93.06 106 SER A N 1
ATOM 797 C CA . SER A 1 106 ? -10.969 -13.484 -4.211 1 93.06 106 SER A CA 1
ATOM 798 C C . SER A 1 106 ? -11.359 -14.836 -4.797 1 93.06 106 SER A C 1
ATOM 800 O O . SER A 1 106 ? -11.57 -15.797 -4.059 1 93.06 106 SER A O 1
ATOM 802 N N . LYS A 1 107 ? -11.43 -14.906 -6.148 1 95.94 107 LYS A N 1
ATOM 803 C CA . LYS A 1 107 ? -11.859 -16.125 -6.812 1 95.94 107 LYS A CA 1
ATOM 804 C C . LYS A 1 107 ? -10.773 -16.688 -7.727 1 95.94 107 LYS A C 1
ATOM 806 O O . LYS A 1 107 ? -10.766 -17.875 -8.047 1 95.94 107 LYS A O 1
ATOM 811 N N . SER A 1 108 ? -9.906 -15.914 -8.273 1 97.38 108 SER A N 1
ATOM 812 C CA . SER A 1 108 ? -8.711 -16.312 -9.016 1 97.38 108 SER A CA 1
ATOM 813 C C . SER A 1 108 ? -7.496 -15.5 -8.586 1 97.38 108 SER A C 1
ATOM 815 O O . SER A 1 108 ? -7.633 -14.484 -7.906 1 97.38 108 SER A O 1
ATOM 817 N N . GLU A 1 109 ? -6.379 -15.977 -8.953 1 97.06 109 GLU A N 1
ATOM 818 C CA . GLU A 1 109 ? -5.156 -15.398 -8.398 1 97.06 109 GLU A CA 1
ATOM 819 C C . GLU A 1 109 ? -3.957 -15.703 -9.297 1 97.06 109 GLU A C 1
ATOM 821 O O . GLU A 1 109 ? -3.887 -16.766 -9.914 1 97.06 109 GLU A O 1
ATOM 826 N N . ILE A 1 110 ? -3.098 -14.742 -9.438 1 98.62 110 ILE A N 1
ATOM 827 C CA . ILE A 1 110 ? -1.804 -14.961 -10.078 1 98.62 110 ILE A CA 1
ATOM 828 C C . ILE A 1 110 ? -0.687 -14.461 -9.164 1 98.62 110 ILE A C 1
ATOM 830 O O . ILE A 1 110 ? -0.792 -13.383 -8.578 1 98.62 110 ILE A O 1
ATOM 834 N N . VAL A 1 111 ? 0.296 -15.273 -8.945 1 98.81 111 VAL A N 1
ATOM 835 C CA . VAL A 1 111 ? 1.417 -14.953 -8.07 1 98.81 111 VAL A CA 1
ATOM 836 C C . VAL A 1 111 ? 2.732 -15.125 -8.828 1 98.81 111 VAL A C 1
ATOM 838 O O . VAL A 1 111 ? 2.98 -16.172 -9.422 1 98.81 111 VAL A O 1
ATOM 841 N N . VAL A 1 112 ? 3.529 -14.117 -8.875 1 98.94 112 VAL A N 1
ATOM 842 C CA . VAL A 1 112 ? 4.805 -14.109 -9.578 1 98.94 112 VAL A CA 1
ATOM 843 C C . VAL A 1 112 ? 5.949 -13.945 -8.578 1 98.94 112 VAL A C 1
ATOM 845 O O . VAL A 1 112 ? 5.992 -12.961 -7.836 1 98.94 112 VAL A O 1
ATOM 848 N N . PRO A 1 113 ? 6.867 -14.875 -8.508 1 98.94 113 PRO A N 1
ATOM 849 C CA . PRO A 1 113 ? 8.016 -14.695 -7.621 1 98.94 113 PRO A CA 1
ATOM 850 C C . PRO A 1 113 ? 8.836 -13.453 -7.957 1 98.94 113 PRO A C 1
ATOM 852 O O . PRO A 1 113 ? 9 -13.117 -9.133 1 98.94 113 PRO A O 1
ATOM 855 N N . LEU A 1 114 ? 9.312 -12.781 -7.012 1 98.94 114 LEU A N 1
ATOM 856 C CA . LEU A 1 114 ? 10.203 -11.625 -7.094 1 98.94 114 LEU A CA 1
ATOM 857 C C . LEU A 1 114 ? 11.602 -11.977 -6.609 1 98.94 114 LEU A C 1
ATOM 859 O O . LEU A 1 114 ? 11.766 -12.484 -5.496 1 98.94 114 LEU A O 1
ATOM 863 N N . ARG A 1 115 ? 12.562 -11.742 -7.41 1 98.62 115 ARG A N 1
ATOM 864 C CA . ARG A 1 115 ? 13.922 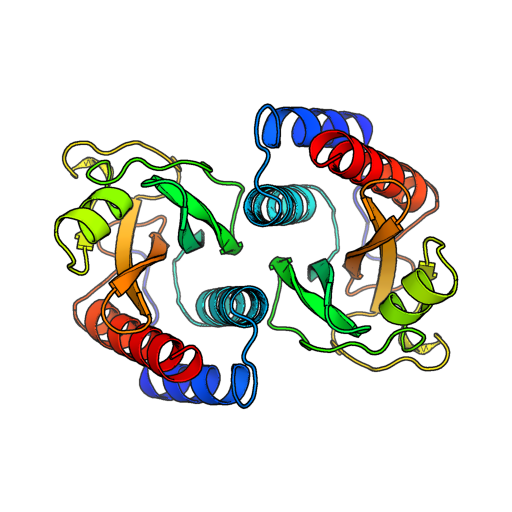-12.156 -7.082 1 98.62 115 ARG A CA 1
ATOM 865 C C . ARG A 1 115 ? 14.844 -10.945 -6.965 1 98.62 115 ARG A C 1
ATOM 867 O O . ARG A 1 115 ? 14.602 -9.914 -7.598 1 98.62 115 ARG A O 1
ATOM 874 N N . LYS A 1 116 ? 15.805 -11.016 -6.102 1 97.81 116 LYS A N 1
ATOM 875 C CA . LYS A 1 116 ? 16.969 -10.148 -6.02 1 97.81 116 LYS A CA 1
ATOM 876 C C . LYS A 1 116 ? 18.266 -10.969 -6.02 1 97.81 116 LYS A C 1
ATOM 878 O O . LYS A 1 116 ? 18.438 -11.859 -5.188 1 97.81 116 LYS A O 1
ATOM 883 N N . ASN A 1 117 ? 19.141 -10.656 -6.973 1 95.31 117 ASN A N 1
ATOM 884 C CA . ASN A 1 117 ? 20.375 -11.43 -7.121 1 95.31 117 ASN A CA 1
ATOM 885 C C . ASN A 1 117 ? 20.094 -12.93 -7.18 1 95.31 117 ASN A C 1
ATOM 887 O O . ASN A 1 117 ? 20.703 -13.711 -6.441 1 95.31 117 ASN A O 1
ATOM 891 N N . ASN A 1 118 ? 19.062 -13.32 -7.906 1 94.12 118 ASN A N 1
ATOM 892 C CA . ASN A 1 118 ? 18.688 -14.688 -8.227 1 94.12 118 ASN A CA 1
ATOM 893 C C . ASN A 1 118 ? 18.125 -15.414 -7.012 1 94.12 118 ASN A C 1
ATOM 895 O O . ASN A 1 118 ? 17.969 -16.641 -7.027 1 94.12 118 ASN A O 1
ATOM 899 N N . GLN A 1 119 ? 17.875 -14.711 -6.004 1 97.5 119 GLN A N 1
ATOM 900 C CA . GLN A 1 119 ? 17.203 -15.258 -4.836 1 97.5 119 GLN A CA 1
ATOM 901 C C . GLN A 1 119 ? 15.789 -14.703 -4.703 1 97.5 119 GLN A C 1
ATOM 903 O O . GLN A 1 119 ? 15.57 -13.5 -4.863 1 97.5 119 GLN A O 1
ATOM 908 N N . ILE A 1 120 ? 14.898 -15.602 -4.422 1 98.69 120 ILE A N 1
ATOM 909 C CA . ILE A 1 120 ? 13.531 -15.141 -4.219 1 98.69 120 ILE A CA 1
ATOM 910 C C . ILE A 1 120 ? 13.445 -14.328 -2.928 1 98.69 120 ILE A C 1
ATOM 912 O O . ILE A 1 120 ? 13.828 -14.812 -1.858 1 98.69 120 ILE A O 1
ATOM 916 N N . ILE A 1 121 ? 12.984 -13.117 -3.037 1 98.81 121 ILE A N 1
ATOM 917 C CA . ILE A 1 121 ? 12.875 -12.266 -1.858 1 98.81 121 ILE A CA 1
ATOM 918 C C . ILE A 1 121 ? 11.398 -12.016 -1.543 1 98.81 121 ILE A C 1
ATOM 920 O O . ILE A 1 121 ? 11.07 -11.391 -0.534 1 98.81 121 ILE A O 1
ATOM 924 N N . GLY A 1 122 ? 10.453 -12.461 -2.398 1 98.88 122 GLY A N 1
ATOM 925 C CA . GLY A 1 122 ? 9.023 -12.258 -2.211 1 98.88 122 GLY A CA 1
ATOM 926 C C . GLY A 1 122 ? 8.203 -12.648 -3.422 1 98.88 122 GLY A C 1
ATOM 927 O O . GLY A 1 122 ? 8.625 -13.484 -4.223 1 98.88 122 GLY A O 1
ATOM 928 N N . VAL A 1 123 ? 6.934 -12.102 -3.443 1 98.94 123 VAL A N 1
ATOM 929 C CA . VAL A 1 123 ? 6.043 -12.367 -4.566 1 98.94 123 VAL A CA 1
ATOM 930 C C . VAL A 1 123 ? 5.18 -11.141 -4.844 1 98.94 123 VAL A C 1
ATOM 932 O O . VAL A 1 123 ? 4.883 -10.359 -3.934 1 98.94 123 VAL A O 1
ATOM 935 N N . LEU A 1 124 ? 4.914 -10.914 -6.102 1 98.94 124 LEU A N 1
ATOM 936 C CA . LEU A 1 124 ? 3.734 -10.156 -6.492 1 98.94 124 LEU A CA 1
ATOM 937 C C . LEU A 1 124 ? 2.486 -11.031 -6.469 1 98.94 124 LEU A C 1
ATOM 939 O O . LEU A 1 124 ? 2.477 -12.117 -7.043 1 98.94 124 LEU A O 1
ATOM 943 N N . ASP A 1 125 ? 1.541 -10.633 -5.766 1 98.69 125 ASP A N 1
ATOM 944 C CA . ASP A 1 125 ? 0.263 -11.336 -5.684 1 98.69 125 ASP A CA 1
ATOM 945 C C . ASP A 1 125 ? -0.878 -10.453 -6.191 1 98.69 125 ASP A C 1
ATOM 947 O O . ASP A 1 125 ? -0.975 -9.281 -5.824 1 98.69 125 ASP A O 1
ATOM 951 N N . ILE A 1 126 ? -1.746 -10.945 -7.102 1 98.81 126 ILE A N 1
ATOM 952 C CA . ILE A 1 126 ? -2.932 -10.25 -7.59 1 98.81 126 ILE A CA 1
ATOM 953 C C . ILE A 1 126 ? -4.148 -11.164 -7.477 1 98.81 126 ILE A C 1
ATOM 955 O O . ILE A 1 126 ? -4.137 -12.289 -7.977 1 98.81 126 ILE A O 1
ATOM 959 N N . ASP A 1 127 ? -5.148 -10.688 -6.828 1 97.94 127 ASP A N 1
ATOM 960 C CA . ASP A 1 127 ? -6.418 -11.391 -6.652 1 97.94 127 ASP A CA 1
ATOM 961 C C . ASP A 1 127 ? -7.52 -10.758 -7.496 1 97.94 127 ASP A C 1
ATOM 963 O O . ASP A 1 127 ? -7.523 -9.547 -7.715 1 97.94 127 ASP A O 1
ATOM 967 N N . ALA A 1 128 ? -8.422 -11.562 -7.926 1 98.06 128 ALA A N 1
ATOM 968 C CA . ALA A 1 128 ? -9.586 -11.109 -8.68 1 98.06 128 ALA A CA 1
ATOM 969 C C . ALA A 1 128 ? -10.875 -11.68 -8.102 1 98.06 128 ALA A C 1
ATOM 971 O O . ALA A 1 128 ? -10.883 -12.781 -7.555 1 98.06 128 ALA A O 1
ATOM 972 N N . PRO A 1 129 ? -11.992 -10.961 -8.227 1 97.44 129 PRO A N 1
ATOM 973 C CA . PRO A 1 129 ? -13.266 -11.414 -7.676 1 97.44 129 PRO A CA 1
ATOM 974 C C . PRO A 1 129 ? -14.055 -12.289 -8.648 1 97.44 129 PRO A C 1
ATOM 976 O O . PRO A 1 129 ? -15.219 -12.602 -8.398 1 97.44 129 PRO A O 1
ATOM 979 N N . ILE A 1 130 ? -13.477 -12.609 -9.797 1 97.38 130 ILE A N 1
ATOM 980 C CA . ILE A 1 130 ? -14.086 -13.5 -10.773 1 97.38 130 ILE A CA 1
ATOM 981 C C . ILE A 1 130 ? -13.141 -14.664 -11.07 1 97.38 130 ILE A C 1
ATOM 983 O O . ILE A 1 130 ? -11.922 -14.539 -10.914 1 97.38 130 ILE A O 1
ATOM 987 N N . THR A 1 131 ? -13.648 -15.797 -11.469 1 96.75 131 THR A N 1
ATOM 988 C CA . THR A 1 131 ? -12.828 -16.953 -11.82 1 96.75 131 THR A CA 1
ATOM 989 C C . THR A 1 131 ? -12.156 -16.75 -13.172 1 96.75 131 THR A C 1
ATOM 991 O O . THR A 1 131 ? -12.617 -15.945 -13.992 1 96.75 131 THR A O 1
ATOM 994 N N . SER A 1 132 ? -11.016 -17.359 -13.375 1 97.56 132 SER A N 1
ATOM 995 C CA . SER A 1 132 ? -10.297 -17.375 -14.648 1 97.56 132 SER A CA 1
ATOM 996 C C . SER A 1 132 ? -10.055 -15.969 -15.172 1 97.56 132 SER A C 1
ATOM 998 O O . SER A 1 132 ? -10.258 -15.695 -16.359 1 97.56 132 SER A O 1
ATOM 1000 N N . ARG A 1 133 ? -9.773 -15.086 -14.289 1 98 133 ARG A N 1
ATOM 1001 C CA . ARG A 1 133 ? -9.523 -13.695 -14.664 1 98 133 ARG A CA 1
ATOM 1002 C C . ARG A 1 133 ? -8.219 -13.57 -15.445 1 98 133 ARG A C 1
ATOM 1004 O O . ARG A 1 133 ? -8.117 -12.727 -16.344 1 98 133 ARG A O 1
ATOM 1011 N N . PHE A 1 134 ? -7.258 -14.383 -15.133 1 98.5 134 PHE A N 1
ATOM 1012 C CA . PHE A 1 134 ? -5.906 -14.195 -15.656 1 98.5 134 PHE A CA 1
ATOM 1013 C C . PHE A 1 134 ? -5.605 -15.211 -16.75 1 98.5 134 PHE A C 1
ATOM 1015 O O . PHE A 1 134 ? -5.996 -16.375 -16.656 1 98.5 134 PHE A O 1
ATOM 1022 N N . THR A 1 135 ? -4.926 -14.758 -17.719 1 98.12 135 THR A N 1
ATOM 1023 C CA . THR A 1 135 ? -4.527 -15.578 -18.859 1 98.12 135 THR A CA 1
ATOM 1024 C C . THR A 1 135 ? -3.008 -15.656 -18.969 1 98.12 135 THR A C 1
ATOM 1026 O O . THR A 1 135 ? -2.291 -15.047 -18.172 1 98.12 135 THR A O 1
ATOM 1029 N N . ASP A 1 136 ? -2.559 -16.422 -20 1 98.19 136 ASP A N 1
ATOM 1030 C CA . ASP A 1 136 ? -1.125 -16.5 -20.25 1 98.19 136 ASP A CA 1
ATOM 1031 C C . ASP A 1 136 ? -0.563 -15.125 -20.641 1 98.19 136 ASP A C 1
ATOM 1033 O O . ASP A 1 136 ? 0.599 -14.828 -20.359 1 98.19 136 ASP A O 1
ATOM 1037 N N . VAL A 1 137 ? -1.384 -14.336 -21.234 1 98.25 137 VAL A N 1
ATOM 1038 C CA . VAL A 1 137 ? -0.963 -12.977 -21.578 1 98.25 137 VAL A CA 1
ATOM 1039 C C . VAL A 1 137 ? -0.662 -12.203 -20.297 1 98.25 137 VAL A C 1
ATOM 1041 O O . VAL A 1 137 ? 0.356 -11.516 -20.203 1 98.25 137 VAL A O 1
ATOM 1044 N N . ASP A 1 138 ? -1.54 -12.344 -19.281 1 98.81 138 ASP A N 1
ATOM 1045 C CA . ASP A 1 138 ? -1.309 -11.719 -17.984 1 98.81 138 ASP A CA 1
ATOM 1046 C C . ASP A 1 138 ? -0.035 -12.25 -17.328 1 98.81 138 ASP A C 1
ATOM 1048 O O . ASP A 1 138 ? 0.773 -11.477 -16.812 1 98.81 138 ASP A O 1
ATOM 1052 N N . LYS A 1 139 ? 0.082 -13.57 -17.375 1 98.88 139 LYS A N 1
ATOM 1053 C CA . LYS A 1 139 ? 1.258 -14.203 -16.781 1 98.88 139 LYS A CA 1
ATOM 1054 C C . LYS A 1 139 ? 2.545 -13.641 -17.375 1 98.88 139 LYS A C 1
ATOM 1056 O O . LYS A 1 139 ? 3.426 -13.18 -16.641 1 98.88 139 LYS A O 1
ATOM 1061 N N . ASN A 1 140 ? 2.619 -13.648 -18.688 1 98.75 140 ASN A N 1
ATOM 1062 C CA . ASN A 1 140 ? 3.816 -13.164 -19.375 1 98.75 140 ASN A CA 1
ATOM 1063 C C . ASN A 1 140 ? 4.059 -11.688 -19.094 1 98.75 140 ASN A C 1
ATOM 1065 O O . ASN A 1 140 ? 5.191 -11.273 -18.844 1 98.75 140 ASN A O 1
ATOM 1069 N N . GLY A 1 141 ? 3.012 -10.883 -19.203 1 98.81 141 GLY A N 1
ATOM 1070 C CA . GLY A 1 141 ? 3.127 -9.461 -18.938 1 98.81 141 GLY A CA 1
ATOM 1071 C C . GLY A 1 141 ? 3.59 -9.141 -17.531 1 98.81 141 GLY A C 1
ATOM 1072 O O . GLY A 1 141 ? 4.477 -8.305 -17.344 1 98.81 141 GLY A O 1
ATOM 1073 N N . LEU A 1 142 ? 3.002 -9.797 -16.531 1 98.94 142 LEU A N 1
ATOM 1074 C CA . LEU A 1 142 ? 3.336 -9.547 -15.125 1 98.94 142 LEU A CA 1
ATOM 1075 C C . LEU A 1 142 ? 4.742 -10.039 -14.805 1 98.94 142 LEU A C 1
ATOM 1077 O O . LEU A 1 142 ? 5.445 -9.43 -13.992 1 98.94 142 LEU A O 1
ATOM 1081 N N . GLU A 1 143 ? 5.168 -11.148 -15.414 1 98.94 143 GLU A N 1
ATOM 1082 C CA . GLU A 1 143 ? 6.543 -11.609 -15.25 1 98.94 143 GLU A CA 1
ATOM 1083 C C . GLU A 1 143 ? 7.535 -10.578 -15.781 1 98.94 143 GLU A C 1
ATOM 1085 O O . GLU A 1 143 ? 8.602 -10.367 -15.195 1 98.94 143 GLU A O 1
ATOM 1090 N N . GLN A 1 144 ? 7.207 -9.898 -16.906 1 98.75 144 GLN A N 1
ATOM 1091 C CA . GLN A 1 144 ? 8.062 -8.852 -17.438 1 98.75 144 GLN A CA 1
ATOM 1092 C C . GLN A 1 144 ? 8.117 -7.648 -16.5 1 98.75 144 GLN A C 1
ATOM 1094 O O . GLN A 1 144 ? 9.172 -7.035 -16.328 1 98.75 144 GLN A O 1
ATOM 1099 N N . ILE A 1 145 ? 6.996 -7.312 -15.977 1 98.88 145 ILE A N 1
ATOM 1100 C CA . ILE A 1 145 ? 6.938 -6.215 -15.016 1 98.88 145 ILE A CA 1
ATOM 1101 C C . ILE A 1 145 ? 7.812 -6.535 -13.812 1 98.88 145 ILE A C 1
ATOM 1103 O O . ILE A 1 145 ? 8.609 -5.699 -13.375 1 98.88 145 ILE A O 1
ATOM 1107 N N . VAL A 1 146 ? 7.676 -7.746 -13.25 1 98.88 146 VAL A N 1
ATOM 1108 C CA . VAL A 1 146 ? 8.461 -8.164 -12.094 1 98.88 146 VAL A CA 1
ATOM 1109 C C . VAL A 1 146 ? 9.945 -8.156 -12.453 1 98.88 146 VAL A C 1
ATOM 1111 O O . VAL A 1 146 ? 10.789 -7.75 -11.648 1 98.88 146 VAL A O 1
ATOM 1114 N N . ALA A 1 147 ? 10.258 -8.57 -13.672 1 98.5 147 ALA A N 1
ATOM 1115 C CA . ALA A 1 147 ? 11.641 -8.547 -14.141 1 98.5 147 ALA A CA 1
ATOM 1116 C C . ALA A 1 147 ? 12.203 -7.125 -14.125 1 98.5 147 ALA A C 1
ATOM 1118 O O . ALA A 1 147 ? 13.383 -6.918 -13.836 1 98.5 147 ALA A O 1
ATOM 1119 N N . ARG A 1 148 ? 11.398 -6.117 -14.516 1 98.31 148 ARG A N 1
ATOM 1120 C CA . ARG A 1 148 ? 11.836 -4.723 -14.469 1 98.31 148 ARG A CA 1
ATOM 1121 C C . ARG A 1 148 ? 12.133 -4.289 -13.039 1 98.31 148 ARG A C 1
ATOM 1123 O O . ARG A 1 148 ? 13.109 -3.574 -12.797 1 98.31 148 ARG A O 1
ATOM 1130 N N . ILE A 1 149 ? 11.273 -4.715 -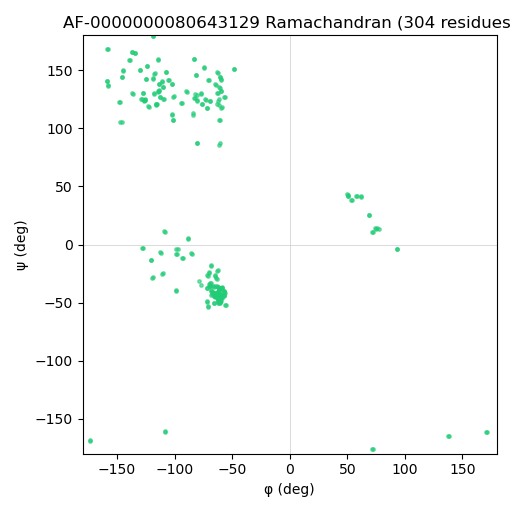12.109 1 98.69 149 ILE A N 1
ATOM 1131 C CA . ILE A 1 149 ? 11.5 -4.426 -10.695 1 98.69 149 ILE A CA 1
ATOM 1132 C C . ILE A 1 149 ? 12.82 -5.051 -10.25 1 98.69 149 ILE A C 1
ATOM 1134 O O . ILE A 1 149 ? 13.641 -4.391 -9.609 1 98.69 149 ILE A O 1
ATOM 1138 N N . GLU A 1 150 ? 13 -6.359 -10.617 1 98.5 150 GLU A N 1
ATOM 1139 C CA . GLU A 1 150 ? 14.203 -7.094 -10.227 1 98.5 150 GLU A CA 1
ATOM 1140 C C . GLU A 1 150 ? 15.461 -6.402 -10.734 1 98.5 150 GLU A C 1
ATOM 1142 O O . GLU A 1 150 ? 16.453 -6.293 -10.008 1 98.5 150 GLU A O 1
ATOM 1147 N N . LYS A 1 151 ? 15.422 -5.957 -11.977 1 97.19 151 LYS A N 1
ATOM 1148 C CA . LYS A 1 151 ? 16.562 -5.246 -12.547 1 97.19 151 LYS A CA 1
ATOM 1149 C C . LYS A 1 151 ? 16.859 -3.969 -11.773 1 97.19 151 LYS A C 1
ATOM 1151 O O . LYS A 1 151 ? 18.016 -3.615 -11.57 1 97.19 151 LYS A O 1
ATOM 1156 N N . GLN A 1 152 ? 15.844 -3.266 -11.312 1 97.44 152 GLN A N 1
ATOM 1157 C CA . GLN A 1 152 ? 15.977 -1.99 -10.617 1 97.44 152 GLN A CA 1
ATOM 1158 C C . GLN A 1 152 ? 16.594 -2.182 -9.234 1 97.44 152 GLN A C 1
ATOM 1160 O O . GLN A 1 152 ? 17.359 -1.341 -8.766 1 97.44 152 GLN A O 1
ATOM 1165 N N . ILE A 1 153 ? 16.266 -3.291 -8.578 1 96.69 153 ILE A N 1
ATOM 1166 C CA . ILE A 1 153 ? 16.641 -3.434 -7.18 1 96.69 153 ILE A CA 1
ATOM 1167 C C . ILE A 1 153 ? 17.922 -4.273 -7.078 1 96.69 153 ILE A C 1
ATOM 1169 O O . ILE A 1 153 ? 18.422 -4.516 -5.98 1 96.69 153 ILE A O 1
ATOM 1173 N N . SER A 1 154 ? 18.391 -4.875 -8.195 1 89.88 154 SER A N 1
ATOM 1174 C CA . SER A 1 154 ? 19.625 -5.664 -8.227 1 89.88 154 SER A CA 1
ATOM 1175 C C . SER A 1 154 ? 20.859 -4.773 -8.117 1 89.88 154 SER A C 1
ATOM 1177 O O . SER A 1 154 ? 20.828 -3.619 -8.547 1 89.88 154 SER A O 1
ATOM 1179 N N . MET B 1 1 ? -22.25 21.25 -1.43 1 54.09 1 MET B N 1
ATOM 1180 C CA . MET B 1 1 ? -21.156 20.875 -0.549 1 54.09 1 MET B CA 1
ATOM 1181 C C . MET B 1 1 ? -21.125 19.359 -0.346 1 54.09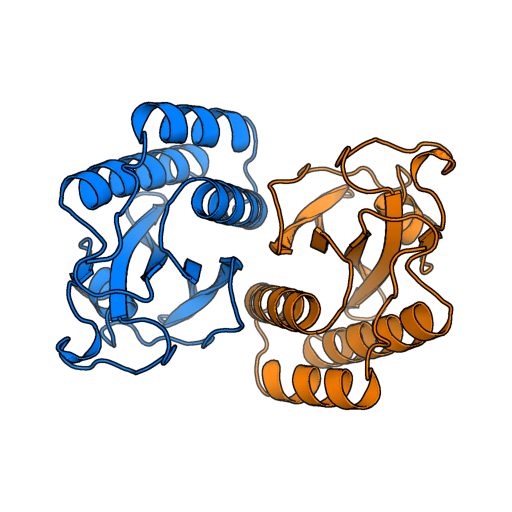 1 MET B C 1
ATOM 1183 O O . MET B 1 1 ? -22.125 18.766 0.045 1 54.09 1 MET B O 1
ATOM 1187 N N . THR B 1 2 ? -20.172 18.562 -0.812 1 72 2 THR B N 1
ATOM 1188 C CA . THR B 1 2 ? -20.203 17.109 -0.744 1 72 2 THR B CA 1
ATOM 1189 C C . THR B 1 2 ? -20.312 16.641 0.704 1 72 2 THR B C 1
ATOM 1191 O O . THR B 1 2 ? -19.578 17.125 1.571 1 72 2 THR B O 1
ATOM 1194 N N . GLU B 1 3 ? -21.344 15.977 1.008 1 89.56 3 GLU B N 1
ATOM 1195 C CA . GLU B 1 3 ? -21.578 15.477 2.359 1 89.56 3 GLU B CA 1
ATOM 1196 C C . GLU B 1 3 ? -20.5 14.477 2.77 1 89.56 3 GLU B C 1
ATOM 1198 O O . GLU B 1 3 ? -20.188 13.555 2.016 1 89.56 3 GLU B O 1
ATOM 1203 N N . VAL B 1 4 ? -19.766 14.812 3.904 1 94.19 4 VAL B N 1
ATOM 1204 C CA . VAL B 1 4 ? -18.75 13.93 4.473 1 94.19 4 VAL B CA 1
ATOM 1205 C C . VAL B 1 4 ? -19.375 13.078 5.574 1 94.19 4 VAL B C 1
ATOM 1207 O O . VAL B 1 4 ? -19.938 13.602 6.535 1 94.19 4 VAL B O 1
ATOM 1210 N N . LYS B 1 5 ? -19.281 11.766 5.395 1 95.44 5 LYS B N 1
ATOM 1211 C CA . LYS B 1 5 ? -19.688 10.859 6.461 1 95.44 5 LYS B CA 1
ATOM 1212 C C . LYS B 1 5 ? -18.672 10.859 7.602 1 95.44 5 LYS B C 1
ATOM 1214 O O . LYS B 1 5 ? -17.469 10.656 7.379 1 95.44 5 LYS B O 1
ATOM 1219 N N . GLU B 1 6 ? -19.188 11.125 8.75 1 95 6 GLU B N 1
ATOM 1220 C CA . GLU B 1 6 ? -18.297 11.219 9.898 1 95 6 GLU B CA 1
ATOM 1221 C C . GLU B 1 6 ? -17.641 9.875 10.195 1 95 6 GLU B C 1
ATOM 1223 O O . GLU B 1 6 ? -18.281 8.828 10.141 1 95 6 GLU B O 1
ATOM 1228 N N . THR B 1 7 ? -16.375 9.914 10.5 1 97.94 7 THR B N 1
ATOM 1229 C CA . THR B 1 7 ? -15.633 8.711 10.844 1 97.94 7 THR B CA 1
ATOM 1230 C C . THR B 1 7 ? -15.852 8.336 12.305 1 97.94 7 THR B C 1
ATOM 1232 O O . THR B 1 7 ? -15.781 9.188 13.188 1 97.94 7 THR B O 1
ATOM 1235 N N . ASN B 1 8 ? -16.203 7.09 12.539 1 98.25 8 ASN B N 1
ATOM 1236 C CA . ASN B 1 8 ? -16.25 6.566 13.898 1 98.25 8 ASN B CA 1
ATOM 1237 C C . ASN B 1 8 ? -14.859 6.168 14.391 1 98.25 8 ASN B C 1
ATOM 1239 O O . ASN B 1 8 ? -14.484 4.996 14.328 1 98.25 8 ASN B O 1
ATOM 1243 N N . TYR B 1 9 ? -14.141 7.098 14.945 1 98.56 9 TYR B N 1
ATOM 1244 C CA . TYR B 1 9 ? -12.742 6.875 15.289 1 98.56 9 TYR B CA 1
ATOM 1245 C C . TYR B 1 9 ? -12.609 5.926 16.469 1 98.56 9 TYR B C 1
ATOM 1247 O O . TYR B 1 9 ? -11.594 5.238 16.625 1 98.56 9 TYR B O 1
ATOM 1255 N N . ASN B 1 10 ? -13.625 5.891 17.312 1 98.12 10 ASN B N 1
ATOM 1256 C CA . ASN B 1 10 ? -13.594 4.906 18.391 1 98.12 10 ASN B CA 1
ATOM 1257 C C . ASN B 1 10 ? -13.57 3.482 17.844 1 98.12 10 ASN B C 1
ATOM 1259 O O . ASN B 1 10 ? -12.742 2.668 18.266 1 98.12 10 ASN B O 1
ATOM 1263 N N . LEU B 1 11 ? -14.484 3.238 16.969 1 98.38 11 LEU B N 1
ATOM 1264 C CA . LEU B 1 11 ? -14.523 1.926 16.344 1 98.38 11 LEU B CA 1
ATOM 1265 C C . LEU B 1 11 ? -13.266 1.68 15.516 1 98.38 11 LEU B C 1
ATOM 1267 O O . LEU B 1 11 ? -12.695 0.584 15.562 1 98.38 11 LEU B O 1
ATOM 1271 N N . LEU B 1 12 ? -12.836 2.652 14.781 1 98.69 12 LEU B N 1
ATOM 1272 C CA . LEU B 1 12 ? -11.664 2.533 13.922 1 98.69 12 LEU B CA 1
ATOM 1273 C C . LEU B 1 12 ? -10.422 2.211 14.742 1 98.69 12 LEU B C 1
ATOM 1275 O O . LEU B 1 12 ? -9.602 1.385 14.328 1 98.69 12 LEU B O 1
ATOM 1279 N N . GLU B 1 13 ? -10.266 2.881 15.867 1 98.38 13 GLU B N 1
ATOM 1280 C CA . GLU B 1 13 ? -9.125 2.623 16.75 1 98.38 13 GLU B CA 1
ATOM 1281 C C . GLU B 1 13 ? -9.109 1.171 17.219 1 98.38 13 GLU B C 1
ATOM 1283 O O . GLU B 1 13 ? -8.055 0.541 17.266 1 98.38 13 GLU B O 1
ATOM 1288 N N . LYS B 1 14 ? -10.25 0.675 17.578 1 98.44 14 LYS B N 1
ATOM 1289 C CA . LYS B 1 14 ? -10.359 -0.722 17.984 1 98.44 14 LYS B CA 1
ATOM 1290 C C . LYS B 1 14 ? -9.984 -1.662 16.844 1 98.44 14 LYS B C 1
ATOM 1292 O O . LYS B 1 14 ? -9.297 -2.664 17.062 1 98.44 14 LYS B O 1
ATOM 1297 N N . GLN B 1 15 ? -10.43 -1.376 15.68 1 98.69 15 GLN B N 1
ATOM 1298 C CA . GLN B 1 15 ? -10.125 -2.191 14.508 1 98.69 15 GLN B CA 1
ATOM 1299 C C . GLN B 1 15 ? -8.633 -2.18 14.203 1 98.69 15 GLN B C 1
ATOM 1301 O O . GLN B 1 15 ? -8.047 -3.221 13.891 1 98.69 15 GLN B O 1
ATOM 1306 N N . VAL B 1 16 ? -8.008 -1 14.312 1 98.75 16 VAL B N 1
ATOM 1307 C CA . VAL B 1 16 ? -6.57 -0.889 14.102 1 98.75 16 VAL B CA 1
ATOM 1308 C C . VAL B 1 16 ? -5.828 -1.733 15.133 1 98.75 16 VAL B C 1
ATOM 1310 O O . VAL B 1 16 ? -4.926 -2.5 14.781 1 98.75 16 VAL B O 1
ATOM 1313 N N . SER B 1 17 ? -6.223 -1.593 16.375 1 98.31 17 SER B N 1
ATOM 1314 C CA . SER B 1 17 ? -5.578 -2.344 17.438 1 98.31 17 SER B CA 1
ATOM 1315 C C . SER B 1 17 ? -5.648 -3.846 17.188 1 98.31 17 SER B C 1
ATOM 1317 O O . SER B 1 17 ? -4.652 -4.555 17.344 1 98.31 17 SER B O 1
ATOM 1319 N N . SER B 1 18 ? -6.773 -4.316 16.781 1 98.12 18 SER B N 1
ATOM 1320 C CA . SER B 1 18 ? -6.957 -5.734 16.484 1 98.12 18 SER B CA 1
ATOM 1321 C C . SER B 1 18 ? -6.148 -6.145 15.258 1 98.12 18 SER B C 1
ATOM 1323 O O . SER B 1 18 ? -5.562 -7.227 15.227 1 98.12 18 SER B O 1
ATOM 1325 N N . LEU B 1 19 ? -6.145 -5.312 14.289 1 98.06 19 LEU B N 1
ATOM 1326 C CA . LEU B 1 19 ? -5.496 -5.574 13.008 1 98.06 19 LEU B CA 1
ATOM 1327 C C . LEU B 1 19 ? -3.994 -5.766 13.188 1 98.06 19 LEU B C 1
ATOM 1329 O O . LEU B 1 19 ? -3.387 -6.598 12.508 1 98.06 19 LEU B O 1
ATOM 1333 N N . ILE B 1 20 ? -3.402 -5.039 14.07 1 98.19 20 ILE B N 1
ATOM 1334 C CA . ILE B 1 20 ? -1.945 -5.035 14.141 1 98.19 20 ILE B CA 1
ATOM 1335 C C . ILE B 1 20 ? -1.486 -5.777 15.391 1 98.19 20 ILE B C 1
ATOM 1337 O O . ILE B 1 20 ? -0.292 -5.809 15.703 1 98.19 20 ILE B O 1
ATOM 1341 N N . GLU B 1 21 ? -2.635 -6.426 15.914 1 94.19 21 GLU B N 1
ATOM 1342 C CA . GLU B 1 21 ? -2.34 -7.133 17.156 1 94.19 21 GLU B CA 1
ATOM 1343 C C . GLU B 1 21 ? -1.303 -8.227 16.938 1 94.19 21 GLU B C 1
ATOM 1345 O O . GLU B 1 21 ? -1.36 -8.953 15.945 1 94.19 21 GLU B O 1
ATOM 1350 N N . ASP B 1 22 ? -0.197 -8.305 17.625 1 94.44 22 ASP B N 1
ATOM 1351 C CA . ASP B 1 22 ? 0.854 -9.32 17.641 1 94.44 22 ASP B CA 1
ATOM 1352 C C . ASP B 1 22 ? 1.738 -9.211 16.391 1 94.44 22 ASP B C 1
ATOM 1354 O O . ASP B 1 22 ? 2.287 -10.211 15.93 1 94.44 22 ASP B O 1
ATOM 1358 N N . GLU B 1 23 ? 1.639 -8.18 15.688 1 97.06 23 GLU B N 1
ATOM 1359 C CA . GLU B 1 23 ? 2.527 -7.941 14.555 1 97.06 23 GLU B CA 1
ATOM 1360 C C . GLU B 1 23 ? 3.619 -6.938 14.906 1 97.06 23 GLU B C 1
ATOM 1362 O O . GLU B 1 23 ? 3.354 -5.934 15.57 1 97.06 23 GLU B O 1
ATOM 1367 N N . SER B 1 24 ? 4.773 -7.234 14.469 1 95.31 24 SER B N 1
ATOM 1368 C CA . SER B 1 24 ? 5.879 -6.34 14.789 1 95.31 24 SER B CA 1
ATOM 1369 C C . SER B 1 24 ? 6.527 -5.781 13.531 1 95.31 24 SER B C 1
ATOM 1371 O O . SER B 1 24 ? 7.328 -4.844 13.594 1 95.31 24 SER B O 1
ATOM 1373 N N . ASN B 1 25 ? 6.23 -6.328 12.375 1 97.94 25 ASN B N 1
ATOM 1374 C CA . ASN B 1 25 ? 6.809 -5.832 11.133 1 97.94 25 ASN B CA 1
ATOM 1375 C C . ASN B 1 25 ? 6.219 -4.484 10.734 1 97.94 25 ASN B C 1
ATOM 1377 O O . ASN B 1 25 ? 5.023 -4.387 10.438 1 97.94 25 ASN B O 1
ATOM 1381 N N . LEU B 1 26 ? 7.035 -3.5 10.688 1 98.5 26 LEU B N 1
ATOM 1382 C CA . LEU B 1 26 ? 6.59 -2.129 10.469 1 98.5 26 LEU B CA 1
ATOM 1383 C C . LEU B 1 26 ? 5.859 -1.999 9.141 1 98.5 26 LEU B C 1
ATOM 1385 O O . LEU B 1 26 ? 4.77 -1.423 9.078 1 98.5 26 LEU B O 1
ATOM 1389 N N . ILE B 1 27 ? 6.418 -2.564 8.078 1 98.88 27 ILE B N 1
ATOM 1390 C CA . ILE B 1 27 ? 5.859 -2.414 6.742 1 98.88 27 ILE B CA 1
ATOM 1391 C C . ILE B 1 27 ? 4.504 -3.111 6.664 1 98.88 27 ILE B C 1
ATOM 1393 O O . ILE B 1 27 ? 3.557 -2.574 6.086 1 98.88 27 ILE B O 1
ATOM 1397 N N . ALA B 1 28 ? 4.387 -4.277 7.238 1 98.81 28 ALA B N 1
ATOM 1398 C CA . ALA B 1 28 ? 3.119 -5 7.262 1 98.81 28 ALA B CA 1
ATOM 1399 C C . ALA B 1 28 ? 2.049 -4.207 8.008 1 98.81 28 ALA B C 1
ATOM 1401 O O . ALA B 1 28 ? 0.908 -4.109 7.551 1 98.81 28 ALA B O 1
ATOM 1402 N N . ILE B 1 29 ? 2.436 -3.65 9.141 1 98.88 29 ILE B N 1
ATOM 1403 C CA . ILE B 1 29 ? 1.524 -2.855 9.953 1 98.88 29 ILE B CA 1
ATOM 1404 C C . ILE B 1 29 ? 1.031 -1.651 9.156 1 98.88 29 ILE B C 1
ATOM 1406 O O . ILE B 1 29 ? -0.177 -1.428 9.039 1 98.88 29 ILE B O 1
ATOM 1410 N N . LEU B 1 30 ? 1.952 -0.907 8.547 1 98.94 30 LEU B N 1
ATOM 1411 C CA . LEU B 1 30 ? 1.596 0.307 7.816 1 98.94 30 LEU B CA 1
ATOM 1412 C C . LEU B 1 30 ? 0.752 -0.021 6.59 1 98.94 30 LEU B C 1
ATOM 1414 O O . LEU B 1 30 ? -0.158 0.732 6.238 1 98.94 30 LEU B O 1
ATOM 1418 N N . SER B 1 31 ? 1.046 -1.163 5.91 1 98.94 31 SER B N 1
ATOM 1419 C CA . SER B 1 31 ? 0.275 -1.593 4.75 1 98.94 31 SER B CA 1
ATOM 1420 C C . SER B 1 31 ? -1.178 -1.869 5.121 1 98.94 31 SER B C 1
ATOM 1422 O O . SER B 1 31 ? -2.098 -1.33 4.5 1 98.94 31 SER B O 1
ATOM 1424 N N . ASN B 1 32 ? -1.404 -2.607 6.141 1 98.81 32 ASN B N 1
ATOM 1425 C CA . ASN B 1 32 ? -2.762 -2.955 6.551 1 98.81 32 ASN B CA 1
ATOM 1426 C C . ASN B 1 32 ? -3.492 -1.756 7.145 1 98.81 32 ASN B C 1
ATOM 1428 O O . ASN B 1 32 ? -4.695 -1.591 6.938 1 98.81 32 ASN B O 1
ATOM 1432 N N . VAL B 1 33 ? -2.795 -0.925 7.895 1 98.94 33 VAL B N 1
ATOM 1433 C CA . VAL B 1 33 ? -3.447 0.239 8.484 1 98.94 33 VAL B CA 1
ATOM 1434 C C . VAL B 1 33 ? -3.891 1.196 7.379 1 98.94 33 VAL B C 1
ATOM 1436 O O . VAL B 1 33 ? -4.996 1.738 7.426 1 98.94 33 VAL B O 1
ATOM 1439 N N . SER B 1 34 ? -3.012 1.445 6.379 1 98.94 34 SER B N 1
ATOM 1440 C CA . SER B 1 34 ? -3.418 2.312 5.277 1 98.94 34 SER B CA 1
ATOM 1441 C C . SER B 1 34 ? -4.676 1.784 4.59 1 98.94 34 SER B C 1
ATOM 1443 O O . SER B 1 34 ? -5.559 2.559 4.219 1 98.94 34 SER B O 1
ATOM 1445 N N . ALA B 1 35 ? -4.754 0.455 4.418 1 98.88 35 ALA B N 1
ATOM 1446 C CA . ALA B 1 35 ? -5.922 -0.162 3.791 1 98.88 35 ALA B CA 1
ATOM 1447 C C . ALA B 1 35 ? -7.168 0.036 4.645 1 98.88 35 ALA B C 1
ATOM 1449 O O . ALA B 1 35 ? -8.234 0.388 4.129 1 98.88 35 ALA B O 1
ATOM 1450 N N . LEU B 1 36 ? -7.035 -0.174 5.926 1 98.88 36 LEU B N 1
ATOM 1451 C CA . LEU B 1 36 ? -8.172 -0.021 6.828 1 98.88 36 LEU B CA 1
ATOM 1452 C C . LEU B 1 36 ? -8.648 1.427 6.859 1 98.88 36 LEU B C 1
ATOM 1454 O O . LEU B 1 36 ? -9.852 1.688 6.855 1 98.88 36 LEU B O 1
ATOM 1458 N N . LEU B 1 37 ? -7.699 2.383 6.926 1 98.94 37 LEU B N 1
ATOM 1459 C CA . LEU B 1 37 ? -8.062 3.797 6.895 1 98.94 37 LEU B CA 1
ATOM 1460 C C . LEU B 1 37 ? -8.797 4.137 5.602 1 98.94 37 LEU B C 1
ATOM 1462 O O . LEU B 1 37 ? -9.805 4.848 5.629 1 98.94 37 LEU B O 1
ATOM 1466 N N . ASN B 1 38 ? -8.289 3.639 4.496 1 98.88 38 ASN B N 1
ATOM 1467 C CA . ASN B 1 38 ? -8.938 3.881 3.211 1 98.88 38 ASN B CA 1
ATOM 1468 C C . ASN B 1 38 ? -10.367 3.355 3.193 1 98.88 38 ASN B C 1
ATOM 1470 O O . ASN B 1 38 ? -11.258 3.986 2.619 1 98.88 38 ASN B O 1
ATOM 1474 N N . ASP B 1 39 ? -10.625 2.246 3.814 1 98.44 39 ASP B N 1
ATOM 1475 C CA . ASP B 1 39 ? -11.945 1.627 3.885 1 98.44 39 ASP B CA 1
ATOM 1476 C C . ASP B 1 39 ? -12.891 2.441 4.77 1 98.44 39 ASP B C 1
ATOM 1478 O O . ASP B 1 39 ? -14.109 2.365 4.617 1 98.44 39 ASP B O 1
ATOM 1482 N N . SER B 1 40 ? -12.32 3.223 5.676 1 98.75 40 SER B N 1
ATOM 1483 C CA . SER B 1 40 ? -13.133 3.693 6.793 1 98.75 40 SER B CA 1
ATOM 1484 C C . SER B 1 40 ? -13.391 5.195 6.699 1 98.75 40 SER B C 1
ATOM 1486 O O . SER B 1 40 ? -14.289 5.719 7.352 1 98.75 40 SER B O 1
ATOM 1488 N N . ILE B 1 41 ? -12.5 5.93 6.023 1 98.81 41 ILE B N 1
ATOM 1489 C CA . ILE B 1 41 ? -12.594 7.387 5.996 1 98.81 41 ILE B CA 1
ATOM 1490 C C . ILE B 1 41 ? -13.219 7.84 4.676 1 98.81 41 ILE B C 1
ATOM 1492 O O . ILE B 1 41 ? -12.75 7.457 3.6 1 98.81 41 ILE B O 1
ATOM 1496 N N . ASP B 1 42 ? -14.219 8.625 4.816 1 98.44 42 ASP B N 1
ATOM 1497 C CA . ASP B 1 42 ? -14.992 9.102 3.674 1 98.44 42 ASP B CA 1
ATOM 1498 C C . ASP B 1 42 ? -14.297 10.281 2.99 1 98.44 42 ASP B C 1
ATOM 1500 O O . ASP B 1 42 ? -13.609 11.062 3.645 1 98.44 42 ASP B O 1
ATOM 1504 N N . GLN B 1 43 ? -14.438 10.367 1.641 1 97.94 43 GLN B N 1
ATOM 1505 C CA . GLN B 1 43 ? -14.055 11.5 0.815 1 97.94 43 GLN B CA 1
ATOM 1506 C C . GLN B 1 43 ? -12.547 11.758 0.9 1 97.94 43 GLN B C 1
ATOM 1508 O O . GLN B 1 43 ? -12.117 12.898 1.092 1 97.94 43 GLN B O 1
ATOM 1513 N N . ILE B 1 44 ? -11.781 10.711 0.895 1 98.44 44 ILE B N 1
ATOM 1514 C CA . ILE B 1 44 ? -10.344 10.82 0.714 1 98.44 44 ILE B CA 1
ATOM 1515 C C . ILE B 1 44 ? -9.93 10.164 -0.602 1 98.44 44 ILE B C 1
ATOM 1517 O O . ILE B 1 44 ? -10.68 9.359 -1.159 1 98.44 44 ILE B O 1
ATOM 1521 N N . ASN B 1 45 ? -8.766 10.539 -1.126 1 97.88 45 ASN B N 1
ATOM 1522 C CA . ASN B 1 45 ? -8.312 9.945 -2.383 1 97.88 45 ASN B CA 1
ATOM 1523 C C . ASN B 1 45 ? -6.902 9.383 -2.264 1 97.88 45 ASN B C 1
ATOM 1525 O O . ASN B 1 45 ? -6.379 8.805 -3.215 1 97.88 45 ASN B O 1
ATOM 1529 N N . TRP B 1 46 ? -6.297 9.57 -1.092 1 98.5 46 TRP B N 1
ATOM 1530 C CA . TRP B 1 46 ? -4.98 8.992 -0.822 1 98.5 46 TRP B CA 1
ATOM 1531 C C . TRP B 1 46 ? -4.742 8.859 0.679 1 98.5 46 TRP B C 1
ATOM 1533 O O . TRP B 1 46 ? -5.07 9.766 1.447 1 98.5 46 TRP B O 1
ATOM 1543 N N . VAL B 1 47 ? -4.188 7.758 1.131 1 98.88 47 VAL B N 1
ATOM 1544 C CA . VAL B 1 47 ? -3.816 7.562 2.527 1 98.88 47 VAL B CA 1
ATOM 1545 C C . VAL B 1 47 ? -2.59 6.656 2.615 1 98.88 47 VAL B C 1
ATOM 1547 O O . VAL B 1 47 ? -2.58 5.559 2.057 1 98.88 47 VAL B O 1
ATOM 1550 N N . GLY B 1 48 ? -1.586 7.152 3.223 1 98.81 48 GLY B N 1
ATOM 1551 C CA . GLY B 1 48 ? -0.389 6.332 3.322 1 98.81 48 GLY B CA 1
ATOM 1552 C C . GLY B 1 48 ? 0.689 6.953 4.191 1 98.81 48 GLY B C 1
ATOM 1553 O O . GLY B 1 48 ? 0.418 7.875 4.965 1 98.81 48 GLY B O 1
ATOM 1554 N N . PHE B 1 49 ? 1.854 6.383 4.129 1 98.94 49 PHE B N 1
ATOM 1555 C CA . PHE B 1 49 ? 2.941 6.734 5.035 1 98.94 49 PHE B CA 1
ATOM 1556 C C . PHE B 1 49 ? 4.188 7.133 4.258 1 98.94 49 PHE B C 1
ATOM 1558 O O . PHE B 1 49 ? 4.457 6.59 3.184 1 98.94 49 PHE B O 1
ATOM 1565 N N . TYR B 1 50 ? 4.84 8.039 4.727 1 98.81 50 TYR B N 1
ATOM 1566 C CA . TYR B 1 50 ? 6.234 8.312 4.391 1 98.81 50 TYR B CA 1
ATOM 1567 C C . TYR B 1 50 ? 7.148 8.023 5.574 1 98.81 50 TYR B C 1
ATOM 1569 O O . TYR B 1 50 ? 6.797 8.305 6.723 1 98.81 50 TYR B O 1
ATOM 1577 N N . LEU B 1 51 ? 8.258 7.477 5.301 1 98.88 51 LEU B N 1
ATOM 1578 C CA . LEU B 1 51 ? 9.227 7.133 6.34 1 98.88 51 LEU B CA 1
ATOM 1579 C C . LEU B 1 51 ? 10.539 7.883 6.141 1 98.88 51 LEU B C 1
ATOM 1581 O O . LEU B 1 51 ? 10.977 8.078 5.004 1 98.88 51 LEU B O 1
ATOM 1585 N N . ILE B 1 52 ? 11.141 8.281 7.188 1 98.69 52 ILE B N 1
ATOM 1586 C CA . ILE B 1 52 ? 12.398 9.023 7.105 1 98.69 52 ILE B CA 1
ATOM 1587 C C . ILE B 1 52 ? 13.539 8.055 6.789 1 98.69 52 ILE B C 1
ATOM 1589 O O . ILE B 1 52 ? 13.711 7.043 7.469 1 98.69 52 ILE B O 1
ATOM 1593 N N . GLU B 1 53 ? 14.164 8.305 5.746 1 97.5 53 GLU B N 1
ATOM 1594 C CA . GLU B 1 53 ? 15.406 7.652 5.344 1 97.5 53 GLU B CA 1
ATOM 1595 C C . GLU B 1 53 ? 16.422 8.664 4.816 1 97.5 53 GLU B C 1
ATOM 1597 O O . GLU B 1 53 ? 16.094 9.492 3.965 1 97.5 53 GLU B O 1
ATOM 1602 N N . ASN B 1 54 ? 17.656 8.648 5.297 1 95.06 54 ASN B N 1
ATOM 1603 C CA . ASN B 1 54 ? 18.703 9.562 4.871 1 95.06 54 ASN B CA 1
ATOM 1604 C C . ASN B 1 54 ? 18.234 11.016 4.91 1 95.06 54 ASN B C 1
ATOM 1606 O O . ASN B 1 54 ? 18.359 11.742 3.924 1 95.06 54 ASN B O 1
ATOM 1610 N N . GLU B 1 55 ? 17.547 11.391 5.938 1 95.19 55 GLU B N 1
ATOM 1611 C CA . GLU B 1 55 ? 17.156 12.758 6.254 1 95.19 55 GLU B CA 1
ATOM 1612 C C . GLU B 1 55 ? 16.125 13.281 5.262 1 95.19 55 GLU B C 1
ATOM 1614 O O . GLU B 1 55 ? 16.094 14.477 4.961 1 95.19 55 GLU B O 1
ATOM 1619 N N . ALA B 1 56 ? 15.414 12.383 4.684 1 97.75 56 ALA B N 1
ATOM 1620 C CA . ALA B 1 56 ? 14.281 12.711 3.826 1 97.75 56 ALA B CA 1
ATOM 1621 C C . ALA B 1 56 ? 13.109 11.766 4.066 1 97.75 56 ALA B C 1
ATOM 1623 O O . ALA B 1 56 ? 13.289 10.695 4.652 1 97.75 56 ALA B O 1
ATOM 1624 N N . LEU B 1 57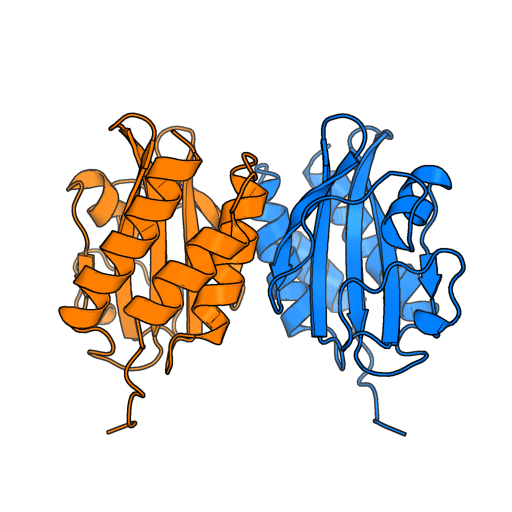 ? 12.008 12.234 3.699 1 98.19 57 LEU B N 1
ATOM 1625 C CA . LEU B 1 57 ? 10.844 11.352 3.688 1 98.19 57 LEU B CA 1
ATOM 1626 C C . LEU B 1 57 ? 10.797 10.531 2.406 1 98.19 57 LEU B C 1
ATOM 1628 O O . LEU B 1 57 ? 10.859 11.086 1.305 1 98.19 57 LEU B O 1
ATOM 1632 N N . ILE B 1 58 ? 10.711 9.219 2.586 1 98.69 58 ILE B N 1
ATOM 1633 C CA . ILE B 1 58 ? 10.602 8.289 1.47 1 98.69 58 ILE B CA 1
ATOM 1634 C C . ILE B 1 58 ? 9.227 7.613 1.499 1 98.69 58 ILE B C 1
ATOM 1636 O O . ILE B 1 58 ? 8.742 7.223 2.564 1 98.69 58 ILE B O 1
ATOM 1640 N N . LEU B 1 59 ? 8.656 7.488 0.347 1 98.56 59 LEU B N 1
ATOM 1641 C CA . LEU B 1 59 ? 7.328 6.906 0.21 1 98.56 59 LEU B CA 1
ATOM 1642 C C . LEU B 1 59 ? 7.281 5.504 0.81 1 98.56 59 LEU B C 1
ATOM 1644 O O . LEU B 1 59 ? 8.156 4.68 0.535 1 98.56 59 LEU B O 1
ATOM 1648 N N . GLY B 1 60 ? 6.336 5.234 1.718 1 98.88 60 GLY B N 1
ATOM 1649 C CA . GLY B 1 60 ? 6.008 3.922 2.246 1 98.88 60 GLY B CA 1
ATOM 1650 C C . GLY B 1 60 ? 4.684 3.387 1.739 1 98.88 60 GLY B C 1
ATOM 1651 O O . GLY B 1 60 ? 4.188 3.828 0.702 1 98.88 60 GLY B O 1
ATOM 1652 N N . PRO B 1 61 ? 4.102 2.395 2.432 1 98.94 61 PRO B N 1
ATOM 1653 C CA . PRO B 1 61 ? 2.828 1.809 2.01 1 98.94 61 PRO B CA 1
ATOM 1654 C C . PRO B 1 61 ? 1.693 2.83 1.974 1 98.94 61 PRO B C 1
ATOM 1656 O O . PRO B 1 61 ? 1.632 3.721 2.826 1 98.94 61 PRO B O 1
ATOM 1659 N N . PHE B 1 62 ? 0.788 2.668 0.975 1 98.88 62 PHE B N 1
ATOM 1660 C CA . PHE B 1 62 ? -0.353 3.57 0.864 1 98.88 62 PHE B CA 1
ATOM 1661 C C . PHE B 1 62 ? -1.479 2.924 0.065 1 98.88 62 PHE B C 1
ATOM 1663 O O . PHE B 1 62 ? -1.301 1.847 -0.508 1 98.88 62 PHE B O 1
ATOM 1670 N N . GLN B 1 63 ? -2.619 3.535 0.099 1 98.88 63 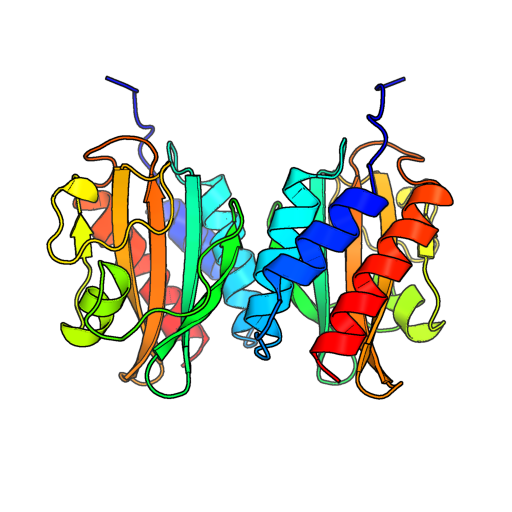GLN B N 1
ATOM 1671 C CA . GLN B 1 63 ? -3.746 3.311 -0.8 1 98.88 63 GLN B CA 1
ATOM 1672 C C . GLN B 1 63 ? -4.02 4.539 -1.661 1 98.88 63 GLN B C 1
ATOM 1674 O O . GLN B 1 63 ? -4.082 5.66 -1.15 1 98.88 63 GLN B O 1
ATOM 1679 N N . GLY B 1 64 ? -4.164 4.379 -2.928 1 98.44 64 GLY B N 1
ATOM 1680 C CA . GLY B 1 64 ? -4.379 5.484 -3.844 1 98.44 64 GLY B CA 1
ATOM 1681 C C . GLY B 1 64 ? -3.59 5.352 -5.133 1 98.44 64 GLY B C 1
ATOM 1682 O O . GLY B 1 64 ? -3.152 4.258 -5.488 1 98.44 64 GLY B O 1
ATOM 1683 N N . HIS B 1 65 ? -3.484 6.469 -5.871 1 98.12 65 HIS B N 1
ATOM 1684 C CA . HIS B 1 65 ? -2.703 6.5 -7.102 1 98.12 65 HIS B CA 1
ATOM 1685 C C . HIS B 1 65 ? -1.223 6.727 -6.809 1 98.12 65 HIS B C 1
ATOM 1687 O O . HIS B 1 65 ? -0.862 7.164 -5.715 1 98.12 65 HIS B O 1
ATOM 1693 N N . PRO B 1 66 ? -0.344 6.379 -7.742 1 98.06 66 PRO B N 1
ATOM 1694 C CA . PRO B 1 66 ? 1.094 6.57 -7.531 1 98.06 66 PRO B CA 1
ATOM 1695 C C . PRO B 1 66 ? 1.435 7.969 -7.023 1 98.06 66 PRO B C 1
ATOM 1697 O O . PRO B 1 66 ? 0.771 8.945 -7.395 1 98.06 66 PRO B O 1
ATOM 1700 N N . ALA B 1 67 ? 2.539 8.008 -6.277 1 96.31 67 ALA B N 1
ATOM 1701 C CA . ALA B 1 67 ? 2.873 9.25 -5.586 1 96.31 67 ALA B CA 1
ATOM 1702 C C . ALA B 1 67 ? 4.363 9.555 -5.695 1 96.31 67 ALA B C 1
ATOM 1704 O O . ALA B 1 67 ? 5.152 8.695 -6.102 1 96.31 67 ALA B O 1
ATOM 1705 N N . CYS B 1 68 ? 4.668 10.812 -5.352 1 94.94 68 CYS B N 1
ATOM 1706 C CA . CYS B 1 68 ? 6.066 11.211 -5.266 1 94.94 68 CYS B CA 1
ATOM 1707 C C . CYS B 1 68 ? 6.793 10.414 -4.191 1 94.94 68 CYS B C 1
ATOM 1709 O O . CYS B 1 68 ? 6.234 10.133 -3.129 1 94.94 68 CYS B O 1
ATOM 1711 N N . VAL B 1 69 ? 8.102 10.172 -4.449 1 96.75 69 VAL B N 1
ATOM 1712 C CA . VAL B 1 69 ? 8.805 9.211 -3.598 1 96.75 69 VAL B CA 1
ATOM 1713 C C . VAL B 1 69 ? 9.609 9.961 -2.533 1 96.75 69 VAL B C 1
ATOM 1715 O O . VAL B 1 69 ? 9.719 9.5 -1.395 1 96.75 69 VAL B O 1
ATOM 1718 N N . HIS B 1 70 ? 10.211 11.055 -2.896 1 96.31 70 HIS B N 1
ATOM 1719 C CA . HIS B 1 70 ? 11.102 11.773 -2 1 96.31 70 HIS B CA 1
ATOM 1720 C C . HIS B 1 70 ? 10.523 13.125 -1.607 1 96.31 70 HIS B C 1
ATOM 1722 O O . HIS B 1 70 ? 10.133 13.922 -2.473 1 96.31 70 HIS B O 1
ATOM 1728 N N . ILE B 1 71 ? 10.461 13.336 -0.339 1 95.75 71 ILE B N 1
ATOM 1729 C CA . ILE B 1 71 ? 10.047 14.633 0.187 1 95.75 71 ILE B CA 1
ATOM 1730 C C . ILE B 1 71 ? 11.102 15.164 1.152 1 95.75 71 ILE B C 1
ATOM 1732 O O . ILE B 1 71 ? 11.477 14.484 2.109 1 95.75 71 ILE B O 1
ATOM 1736 N N . ALA B 1 72 ? 11.547 16.328 0.844 1 95.56 72 ALA B N 1
ATOM 1737 C CA . ALA B 1 72 ? 12.531 16.938 1.73 1 95.56 72 ALA B CA 1
ATOM 1738 C C . ALA B 1 72 ? 11.898 17.359 3.051 1 95.56 72 ALA B C 1
ATOM 1740 O O . ALA B 1 72 ? 10.773 17.859 3.072 1 95.56 72 ALA B O 1
ATOM 1741 N N . ILE B 1 73 ? 12.656 17.172 4.137 1 96.25 73 ILE B N 1
ATOM 1742 C CA . ILE B 1 73 ? 12.195 17.672 5.422 1 96.25 73 ILE B CA 1
ATOM 1743 C C . ILE B 1 73 ? 12.086 19.188 5.371 1 96.25 73 ILE B C 1
ATOM 1745 O O . ILE B 1 73 ? 12.984 19.875 4.875 1 96.25 73 ILE B O 1
ATOM 1749 N N . GLY B 1 74 ? 10.914 19.688 5.824 1 94.25 74 GLY B N 1
ATOM 1750 C CA . GLY B 1 74 ? 10.688 21.109 5.812 1 94.25 74 GLY B CA 1
ATOM 1751 C C . GLY B 1 74 ? 9.984 21.594 4.555 1 94.25 74 GLY B C 1
ATOM 1752 O O . GLY B 1 74 ? 9.602 22.766 4.465 1 94.25 74 GLY B O 1
ATOM 1753 N N . LYS B 1 75 ? 9.758 20.656 3.631 1 92.81 75 LYS B N 1
ATOM 1754 C CA . LYS B 1 75 ? 9.102 21.031 2.383 1 92.81 75 LYS B CA 1
ATOM 1755 C C . LYS B 1 75 ? 7.727 20.391 2.266 1 92.81 75 LYS B C 1
ATOM 1757 O O . LYS B 1 75 ? 7.578 19.188 2.496 1 92.81 75 LYS B O 1
ATOM 1762 N N . GLY B 1 76 ? 6.805 21.219 1.912 1 93.25 76 GLY B N 1
ATOM 1763 C CA . GLY B 1 76 ? 5.449 20.703 1.788 1 93.25 76 GLY B CA 1
ATOM 1764 C C . GLY B 1 76 ? 4.801 20.406 3.125 1 93.25 76 GLY B C 1
ATOM 1765 O O . GLY B 1 76 ? 5.379 20.688 4.18 1 93.25 76 GLY B O 1
ATOM 1766 N N . VAL B 1 77 ? 3.617 19.859 3.01 1 95.75 77 VAL B N 1
ATOM 1767 C CA . VAL B 1 77 ? 2.846 19.609 4.223 1 95.75 77 VAL B CA 1
ATOM 1768 C C . VAL B 1 77 ? 3.516 18.5 5.035 1 95.75 77 VAL B C 1
ATOM 1770 O O . VAL B 1 77 ? 3.697 18.641 6.246 1 95.75 77 VAL B O 1
ATOM 1773 N N . CYS B 1 78 ? 3.965 17.438 4.387 1 97.06 78 CYS B N 1
ATOM 1774 C CA . CYS B 1 78 ? 4.617 16.312 5.059 1 97.06 78 CYS B CA 1
ATOM 1775 C C . CYS B 1 78 ? 5.941 16.75 5.676 1 97.06 78 CYS B C 1
ATOM 1777 O O . CYS B 1 78 ? 6.215 16.453 6.84 1 97.06 78 CYS B O 1
ATOM 1779 N N . GLY B 1 79 ? 6.738 17.422 4.809 1 96.38 79 GLY B N 1
ATOM 1780 C CA . GLY B 1 79 ? 8.023 17.875 5.324 1 96.38 79 GLY B CA 1
ATOM 1781 C C . GLY B 1 79 ? 7.891 18.812 6.512 1 96.38 79 GLY B C 1
ATOM 1782 O O . GLY B 1 79 ? 8.695 18.766 7.441 1 96.38 79 GLY B O 1
ATOM 1783 N N . THR B 1 80 ? 6.891 19.641 6.484 1 96.75 80 THR B N 1
ATOM 1784 C CA . THR B 1 80 ? 6.637 20.594 7.562 1 96.75 80 THR B CA 1
ATOM 1785 C C . THR B 1 80 ? 6.203 19.875 8.836 1 96.75 80 THR B C 1
ATOM 1787 O O . THR B 1 80 ? 6.613 20.25 9.938 1 96.75 80 THR B O 1
ATOM 1790 N N . ALA B 1 81 ? 5.383 18.844 8.695 1 97.88 81 ALA B N 1
ATOM 1791 C CA . ALA B 1 81 ? 4.969 18.047 9.852 1 97.88 81 ALA B CA 1
ATOM 1792 C C . ALA B 1 81 ? 6.18 17.5 10.602 1 97.88 81 ALA B C 1
ATOM 1794 O O . ALA B 1 81 ? 6.211 17.5 11.836 1 97.88 81 ALA B O 1
ATOM 1795 N N . VAL B 1 82 ? 7.152 17.047 9.859 1 98.25 82 VAL B N 1
ATOM 1796 C CA . VAL B 1 82 ? 8.359 16.484 10.453 1 98.25 82 VAL B CA 1
ATOM 1797 C C . VAL B 1 82 ? 9.195 17.594 11.078 1 98.25 82 VAL B C 1
ATOM 1799 O O . VAL B 1 82 ? 9.602 17.484 12.242 1 98.25 82 VAL B O 1
ATOM 1802 N N . SER B 1 83 ? 9.438 18.672 10.305 1 97.5 83 SER B N 1
ATOM 1803 C CA . SER B 1 83 ? 10.32 19.734 10.773 1 97.5 83 SER B CA 1
ATOM 1804 C C . SER B 1 83 ? 9.758 20.422 12.008 1 97.5 83 SER B C 1
ATOM 1806 O O . SER B 1 83 ? 10.508 20.797 12.914 1 97.5 83 SER B O 1
ATOM 1808 N N . GLU B 1 84 ? 8.43 20.562 12.078 1 97.88 84 GLU B N 1
ATOM 1809 C CA . GLU B 1 84 ? 7.793 21.234 13.211 1 97.88 84 GLU B CA 1
ATOM 1810 C C . GLU B 1 84 ? 7.375 20.234 14.281 1 97.88 84 GLU B C 1
ATOM 1812 O O . GLU B 1 84 ? 6.961 20.609 15.375 1 97.88 84 GLU B O 1
ATOM 1817 N N . GLU B 1 85 ? 7.418 18.969 13.938 1 98.38 85 GLU B N 1
ATOM 1818 C CA . GLU B 1 85 ? 7.055 17.859 14.828 1 98.38 85 GLU B CA 1
ATOM 1819 C C . GLU B 1 85 ? 5.617 18 15.312 1 98.38 85 GLU B C 1
ATOM 1821 O O . GLU B 1 85 ? 5.344 17.844 16.5 1 98.38 85 GLU B O 1
ATOM 1826 N N . GLN B 1 86 ? 4.758 18.375 14.414 1 98.44 86 GLN B N 1
ATOM 1827 C CA . GLN B 1 86 ? 3.359 18.609 14.758 1 98.44 86 GLN B CA 1
ATOM 1828 C C . GLN B 1 86 ? 2.438 18.188 13.617 1 98.44 86 GLN B C 1
ATOM 1830 O O . GLN B 1 86 ? 2.809 18.297 12.445 1 98.44 86 GLN B O 1
ATOM 1835 N N . THR B 1 87 ? 1.213 17.766 14.023 1 98.88 87 THR B N 1
ATOM 1836 C CA . THR B 1 87 ? 0.201 17.469 13.023 1 98.88 87 THR B CA 1
ATOM 1837 C C . THR B 1 87 ? -0.111 18.688 12.172 1 98.88 87 THR B C 1
ATOM 1839 O O . THR B 1 87 ? -0.233 19.797 12.688 1 98.88 87 THR B O 1
ATOM 1842 N N . GLN B 1 88 ? -0.135 18.547 10.859 1 98.06 88 GLN B N 1
ATOM 1843 C CA . GLN B 1 88 ? -0.578 19.594 9.938 1 98.06 88 GLN B CA 1
ATOM 1844 C C . GLN B 1 88 ? -1.993 19.312 9.438 1 98.06 88 GLN B C 1
ATOM 1846 O O . GLN B 1 88 ? -2.254 18.266 8.836 1 98.06 88 GLN B O 1
ATOM 1851 N N . LEU B 1 89 ? -2.906 20.078 9.797 1 98.5 89 LEU B N 1
ATOM 1852 C CA . LEU B 1 89 ? -4.27 20.078 9.281 1 98.5 89 LEU B CA 1
ATOM 1853 C C . LEU B 1 89 ? -4.469 21.203 8.273 1 98.5 89 LEU B C 1
ATOM 1855 O O . LEU B 1 89 ? -4.488 22.375 8.648 1 98.5 89 LEU B O 1
ATOM 1859 N N . VAL B 1 90 ? -4.566 20.859 6.965 1 97.38 90 VAL B N 1
ATOM 1860 C CA . VAL B 1 90 ? -4.531 21.859 5.898 1 97.38 90 VAL B CA 1
ATOM 1861 C C . VAL B 1 90 ? -5.867 21.875 5.156 1 97.38 90 VAL B C 1
ATOM 1863 O O . VAL B 1 90 ? -6.23 20.891 4.504 1 97.38 90 VAL B O 1
ATOM 1866 N N . ASP B 1 91 ? -6.523 22.953 5.137 1 96.94 91 ASP B N 1
ATOM 1867 C CA . ASP B 1 91 ? -7.855 23.109 4.559 1 96.94 91 ASP B CA 1
ATOM 1868 C C . ASP B 1 91 ? -7.785 23.188 3.035 1 96.94 91 ASP B C 1
ATOM 1870 O O . ASP B 1 91 ? -8.719 22.781 2.338 1 96.94 91 ASP B O 1
ATOM 1874 N N . ASP B 1 92 ? -6.75 23.781 2.549 1 95.88 92 ASP B N 1
ATOM 1875 C CA . ASP B 1 92 ? -6.5 24 1.125 1 95.88 92 ASP B CA 1
ATOM 1876 C C . ASP B 1 92 ? -5.008 23.922 0.813 1 95.88 92 ASP B C 1
ATOM 1878 O O . ASP B 1 92 ? -4.273 24.891 1.066 1 95.88 92 ASP B O 1
ATOM 1882 N N . VAL B 1 93 ? -4.633 22.781 0.188 1 94.31 93 VAL B N 1
ATOM 1883 C CA . VAL B 1 93 ? -3.209 22.547 -0.019 1 94.31 93 VAL B CA 1
ATOM 1884 C C . VAL B 1 93 ? -2.641 23.609 -0.964 1 94.31 93 VAL B C 1
ATOM 1886 O O . VAL B 1 93 ? -1.451 23.922 -0.904 1 94.31 93 VAL B O 1
ATOM 1889 N N . ASN B 1 94 ? -3.459 24.141 -1.812 1 91.25 94 ASN B N 1
ATOM 1890 C CA . ASN B 1 94 ? -2.998 25.156 -2.758 1 91.25 94 ASN B CA 1
ATOM 1891 C C . ASN B 1 94 ? -2.631 26.453 -2.049 1 91.25 94 ASN B C 1
ATOM 1893 O O . ASN B 1 94 ? -1.92 27.297 -2.609 1 91.25 94 ASN B O 1
ATOM 1897 N N . ALA B 1 95 ? -3.088 26.609 -0.857 1 91.06 95 ALA B N 1
ATOM 1898 C CA . ALA B 1 95 ? -2.809 27.812 -0.076 1 91.06 95 ALA B CA 1
ATOM 1899 C C . ALA B 1 95 ? -1.662 27.578 0.902 1 91.06 95 ALA B C 1
ATOM 1901 O O . ALA B 1 95 ? -1.232 28.5 1.599 1 91.06 95 ALA B O 1
ATOM 1902 N N . PHE B 1 96 ? -1.208 26.375 0.92 1 90.38 96 PHE B N 1
ATOM 1903 C CA . PHE B 1 96 ? -0.142 26.047 1.856 1 90.38 96 PHE B CA 1
ATOM 1904 C C . PHE B 1 96 ? 1.202 26.562 1.355 1 90.38 96 PHE B C 1
ATOM 1906 O O . PHE B 1 96 ? 1.576 26.312 0.207 1 90.38 96 PHE B O 1
ATOM 1913 N N . PRO B 1 97 ? 1.922 27.25 2.186 1 83.12 97 PRO B N 1
ATOM 1914 C CA . PRO B 1 97 ? 3.229 27.75 1.744 1 83.12 97 PRO B CA 1
ATOM 1915 C C . PRO B 1 97 ? 4.184 26.625 1.358 1 83.12 97 PRO B C 1
ATOM 1917 O O . PRO B 1 97 ? 4.297 25.625 2.078 1 83.12 97 PRO B O 1
ATOM 1920 N N . GLY B 1 98 ? 4.875 26.812 0.213 1 73.5 98 GLY B N 1
ATOM 1921 C CA . GLY B 1 98 ? 5.816 25.781 -0.195 1 73.5 98 GLY B CA 1
ATOM 1922 C C . GLY B 1 98 ? 5.141 24.531 -0.751 1 73.5 98 GLY B C 1
ATOM 1923 O O . GLY B 1 98 ? 5.73 23.453 -0.768 1 73.5 98 GLY B O 1
ATOM 1924 N N . HIS B 1 99 ? 3.885 24.812 -1.013 1 63.38 99 HIS B N 1
ATOM 1925 C CA . HIS B 1 99 ? 3.1 23.672 -1.456 1 63.38 99 HIS B CA 1
ATOM 1926 C C . HIS B 1 99 ? 3.662 23.078 -2.746 1 63.38 99 HIS B C 1
ATOM 1928 O O . HIS B 1 99 ? 3.967 23.812 -3.688 1 63.38 99 HIS B O 1
ATOM 1934 N N . ILE B 1 100 ? 4.289 21.875 -2.488 1 58.12 100 ILE B N 1
ATOM 1935 C CA . ILE B 1 100 ? 4.676 21.109 -3.668 1 58.12 100 ILE B CA 1
ATOM 1936 C C . ILE B 1 100 ? 3.488 20.297 -4.164 1 58.12 100 ILE B C 1
ATOM 1938 O O . ILE B 1 100 ? 2.783 19.672 -3.367 1 58.12 100 ILE B O 1
ATOM 1942 N N . ALA B 1 101 ? 2.932 20.641 -5.324 1 55.78 101 ALA B N 1
ATOM 1943 C CA . ALA B 1 101 ? 1.79 19.875 -5.824 1 55.78 101 ALA B CA 1
ATOM 1944 C C . ALA B 1 101 ? 2.164 18.406 -6.055 1 55.78 101 ALA B C 1
ATOM 1946 O O . ALA B 1 101 ? 3.064 18.109 -6.84 1 55.78 101 ALA B O 1
ATOM 1947 N N . CYS B 1 102 ? 2.068 17.578 -5.059 1 60.53 102 CYS B N 1
ATOM 1948 C CA . CYS B 1 102 ? 2.352 16.172 -5.348 1 60.53 102 CYS B CA 1
ATOM 1949 C C . CYS B 1 102 ? 1.244 15.562 -6.191 1 60.53 102 CYS B C 1
ATOM 1951 O O . CYS B 1 102 ? 1.503 15.039 -7.277 1 60.53 102 CYS B O 1
ATOM 1953 N N . ASP B 1 103 ? -0 15.688 -5.738 1 72.31 103 ASP B N 1
ATOM 1954 C CA . ASP B 1 103 ? -1.162 15.164 -6.449 1 72.31 103 ASP B CA 1
ATOM 1955 C C . ASP B 1 103 ? -2.168 16.266 -6.75 1 72.31 103 ASP B C 1
ATOM 1957 O O . ASP B 1 103 ? -2.723 16.875 -5.832 1 72.31 103 ASP B O 1
ATOM 1961 N N . ALA B 1 104 ? -2.408 16.484 -8.023 1 76.19 104 ALA B N 1
ATOM 1962 C CA . ALA B 1 104 ? -3.291 17.547 -8.492 1 76.19 104 ALA B CA 1
ATOM 1963 C C . ALA B 1 104 ? -4.723 17.344 -8 1 76.19 104 ALA B C 1
ATOM 1965 O O . ALA B 1 104 ? -5.516 18.281 -7.949 1 76.19 104 ALA B O 1
ATOM 1966 N N . ASN B 1 105 ? -4.957 16.109 -7.684 1 88 105 ASN B N 1
ATOM 1967 C CA . ASN B 1 105 ? -6.328 15.812 -7.285 1 88 105 ASN B CA 1
ATOM 1968 C C . ASN B 1 105 ? -6.547 16.078 -5.797 1 88 105 ASN B C 1
ATOM 1970 O O . ASN B 1 105 ? -7.684 16.094 -5.324 1 88 105 ASN B O 1
ATOM 1974 N N . SER B 1 106 ? -5.566 16.359 -5.09 1 93.06 106 SER B N 1
ATOM 1975 C CA . SER B 1 106 ? -5.672 16.609 -3.654 1 93.06 106 SER B CA 1
ATOM 1976 C C . SER B 1 106 ? -5.93 18.078 -3.359 1 93.06 106 SER B C 1
ATOM 1978 O O . SER B 1 106 ? -5.234 18.953 -3.879 1 93.06 106 SER B O 1
ATOM 1980 N N . LYS B 1 107 ? -6.918 18.359 -2.488 1 95.94 107 LYS B N 1
ATOM 1981 C CA . LYS B 1 107 ? -7.301 19.734 -2.191 1 95.94 107 LYS B CA 1
ATOM 1982 C C . LYS B 1 107 ? -7.121 20.047 -0.709 1 95.94 107 LYS B C 1
ATOM 1984 O O . LYS B 1 107 ? -7 21.203 -0.327 1 95.94 107 LYS B O 1
ATOM 1989 N N . SER B 1 108 ? -7.219 19.125 0.191 1 97.38 108 SER B N 1
ATOM 1990 C CA . SER B 1 108 ? -6.902 19.25 1.61 1 97.38 108 SER B CA 1
ATOM 1991 C C . SER B 1 108 ? -6.086 18.047 2.098 1 97.38 108 SER B C 1
ATOM 1993 O O . SER B 1 108 ? -5.977 17.047 1.403 1 97.38 108 SER B O 1
ATOM 1995 N N . GLU B 1 109 ? -5.523 18.219 3.219 1 97.06 109 GLU B N 1
ATOM 1996 C CA . GLU B 1 109 ? -4.535 17.234 3.662 1 97.06 109 GLU B CA 1
ATOM 1997 C C . GLU B 1 109 ? -4.355 17.281 5.176 1 97.06 109 GLU B C 1
ATOM 1999 O O . GLU B 1 109 ? -4.445 18.344 5.785 1 97.06 109 GLU B O 1
ATOM 2004 N N . ILE B 1 110 ? -4.207 16.141 5.758 1 98.62 110 ILE B N 1
ATOM 2005 C CA . ILE B 1 110 ? -3.809 16.047 7.16 1 98.62 110 ILE B CA 1
ATOM 2006 C C . ILE B 1 110 ? -2.605 15.117 7.289 1 98.62 110 ILE B C 1
ATOM 2008 O O . ILE B 1 110 ? -2.568 14.055 6.672 1 98.62 110 ILE B O 1
ATOM 2012 N N . VAL B 1 111 ? -1.606 15.562 7.977 1 98.81 111 VAL B N 1
ATOM 2013 C CA . VAL B 1 111 ? -0.37 14.805 8.156 1 98.81 111 VAL B CA 1
ATOM 2014 C C . VAL B 1 111 ? -0.055 14.672 9.641 1 98.81 111 VAL B C 1
ATOM 2016 O O . VAL B 1 111 ? -0.016 15.672 10.367 1 98.81 111 VAL B O 1
ATOM 2019 N N . VAL B 1 112 ? 0.113 13.5 10.109 1 98.94 112 VAL B N 1
ATOM 2020 C CA . VAL B 1 112 ? 0.386 13.211 11.508 1 98.94 112 VAL B CA 1
ATOM 2021 C C . VAL B 1 112 ? 1.769 12.578 11.648 1 98.94 112 VAL B C 1
ATOM 2023 O O . VAL B 1 112 ? 2.041 11.531 11.047 1 98.94 112 VAL B O 1
ATOM 2026 N N . PRO B 1 113 ? 2.666 13.172 12.391 1 98.94 113 PRO B N 1
ATOM 2027 C CA . PRO B 1 113 ? 3.971 12.539 12.609 1 98.94 113 PRO B CA 1
ATOM 2028 C C . PRO B 1 113 ? 3.857 11.164 13.266 1 98.94 113 PRO B C 1
ATOM 2030 O O . PRO B 1 113 ? 3.004 10.953 14.133 1 98.94 113 PRO B O 1
ATOM 2033 N N . LEU B 1 114 ? 4.645 10.258 12.891 1 98.94 114 LEU B N 1
ATOM 2034 C CA . LEU B 1 114 ? 4.781 8.914 13.438 1 98.94 114 LEU B CA 1
ATOM 2035 C C . LEU B 1 114 ? 6.109 8.766 14.18 1 98.94 114 LEU B C 1
ATOM 2037 O O . LEU B 1 114 ? 7.172 9.039 13.617 1 98.94 114 LEU B O 1
ATOM 2041 N N . ARG B 1 115 ? 6.055 8.367 15.375 1 98.62 115 ARG B N 1
ATOM 2042 C CA . ARG B 1 115 ? 7.254 8.297 16.203 1 98.62 115 ARG B CA 1
ATOM 2043 C C . ARG B 1 115 ? 7.547 6.863 16.625 1 98.62 115 ARG B C 1
ATOM 2045 O O . ARG B 1 115 ? 6.633 6.043 16.734 1 98.62 115 ARG B O 1
ATOM 2052 N N . LYS B 1 116 ? 8.789 6.527 16.766 1 97.81 116 LYS B N 1
ATOM 2053 C CA . LYS B 1 116 ? 9.32 5.348 17.438 1 97.81 116 LYS B CA 1
ATOM 2054 C C . LYS B 1 116 ? 10.359 5.734 18.484 1 97.81 116 LYS B C 1
ATOM 2056 O O . LYS B 1 116 ? 11.336 6.414 18.172 1 97.81 116 LYS B O 1
ATOM 2061 N N . ASN B 1 117 ? 10.125 5.301 19.734 1 95.31 117 ASN B N 1
ATOM 2062 C CA . ASN B 1 117 ? 11.016 5.68 20.828 1 95.31 117 ASN B CA 1
ATOM 2063 C C . ASN B 1 117 ? 11.242 7.188 20.859 1 95.31 117 ASN B C 1
ATOM 2065 O O . ASN B 1 117 ? 12.391 7.645 20.891 1 95.31 117 ASN B O 1
ATOM 2069 N N . ASN B 1 118 ? 10.195 7.961 20.656 1 94.12 118 ASN B N 1
ATOM 2070 C CA . ASN B 1 118 ? 10.141 9.414 20.781 1 94.12 118 ASN B CA 1
ATOM 2071 C C . ASN B 1 118 ? 10.891 10.102 19.656 1 94.12 118 ASN B C 1
ATOM 2073 O O . ASN B 1 118 ? 11.148 11.305 19.719 1 94.12 118 ASN B O 1
ATOM 2077 N N . GLN B 1 119 ? 11.258 9.375 18.688 1 97.5 119 GLN B N 1
ATOM 2078 C CA . GLN B 1 119 ? 11.852 9.938 17.484 1 97.5 119 GLN B CA 1
ATOM 2079 C C . GLN B 1 119 ? 10.906 9.82 16.297 1 97.5 119 GLN B C 1
ATOM 2081 O O . GLN B 1 119 ? 10.289 8.773 16.078 1 97.5 119 GLN B O 1
ATOM 2086 N N . ILE B 1 120 ? 10.82 10.883 15.578 1 98.69 120 ILE B N 1
ATOM 2087 C CA . ILE B 1 120 ? 9.977 10.836 14.391 1 98.69 120 ILE B CA 1
ATOM 2088 C C . ILE B 1 120 ? 10.617 9.922 13.344 1 98.69 120 ILE B C 1
ATOM 2090 O O . ILE B 1 120 ? 11.773 10.117 12.969 1 98.69 120 ILE B O 1
ATOM 2094 N N . ILE B 1 121 ? 9.891 8.938 12.922 1 98.81 121 ILE B N 1
ATOM 2095 C CA . ILE B 1 121 ? 10.422 8 11.93 1 98.81 121 ILE B CA 1
ATOM 2096 C C . ILE B 1 121 ? 9.672 8.164 10.609 1 98.81 121 ILE B C 1
ATOM 2098 O O . ILE B 1 121 ? 10.016 7.531 9.609 1 98.81 121 ILE B O 1
ATOM 2102 N N . GLY B 1 122 ? 8.586 8.977 10.562 1 98.88 122 GLY B N 1
ATOM 2103 C CA . GLY B 1 122 ? 7.781 9.188 9.367 1 98.88 122 GLY B CA 1
ATOM 2104 C C . GLY B 1 122 ? 6.508 9.969 9.633 1 98.88 122 GLY B C 1
ATOM 2105 O O . GLY B 1 122 ? 6.441 10.742 10.594 1 98.88 122 GLY B O 1
ATOM 2106 N N . VAL B 1 123 ? 5.555 9.836 8.664 1 98.94 123 VAL B N 1
ATOM 2107 C CA . VAL B 1 123 ? 4.266 10.508 8.805 1 98.94 123 VAL B CA 1
ATOM 2108 C C . VAL B 1 123 ? 3.16 9.641 8.203 1 98.94 123 VAL B C 1
ATOM 2110 O O . VAL B 1 123 ? 3.402 8.883 7.266 1 98.94 123 VAL B O 1
ATOM 2113 N N . LEU B 1 124 ? 2.012 9.68 8.828 1 98.94 124 LEU B N 1
ATOM 2114 C CA . LEU B 1 124 ? 0.768 9.367 8.133 1 98.94 124 LEU B CA 1
ATOM 2115 C C . LEU B 1 124 ? 0.279 10.562 7.32 1 98.94 124 LEU B C 1
ATOM 2117 O O . LEU B 1 124 ? 0.181 11.68 7.848 1 98.94 124 LEU B O 1
ATOM 2121 N N . ASP B 1 125 ? 0.091 10.383 6.098 1 98.69 125 ASP B N 1
ATOM 2122 C CA . ASP B 1 125 ? -0.433 11.414 5.211 1 98.69 125 ASP B CA 1
ATOM 2123 C C . ASP B 1 125 ? -1.771 10.992 4.605 1 98.69 125 ASP B C 1
ATOM 2125 O O . ASP B 1 125 ? -1.914 9.867 4.129 1 98.69 125 ASP B O 1
ATOM 2129 N N . ILE B 1 126 ? -2.822 11.836 4.664 1 98.81 126 ILE B N 1
ATOM 2130 C CA . ILE B 1 126 ? -4.121 11.594 4.039 1 98.81 126 ILE B CA 1
ATOM 2131 C C . ILE B 1 126 ? -4.516 12.805 3.197 1 98.81 126 ILE B C 1
ATOM 2133 O O . ILE B 1 126 ? -4.539 13.938 3.695 1 98.81 126 ILE B O 1
ATOM 2137 N N . ASP B 1 127 ? -4.797 12.578 1.968 1 97.94 127 ASP B N 1
ATOM 2138 C CA . ASP B 1 127 ? -5.242 13.594 1.021 1 97.94 127 ASP B CA 1
ATOM 2139 C C . ASP B 1 127 ? -6.727 13.438 0.702 1 97.94 127 ASP B C 1
ATOM 2141 O O . ASP B 1 127 ? -7.246 12.32 0.69 1 97.94 127 ASP B O 1
ATOM 2145 N N . ALA B 1 128 ? -7.371 14.531 0.439 1 98.06 128 ALA B N 1
ATOM 2146 C CA . ALA B 1 128 ? -8.773 14.539 0.038 1 98.06 128 ALA B CA 1
ATOM 2147 C C . ALA B 1 128 ? -8.977 15.391 -1.213 1 98.06 128 ALA B C 1
ATOM 2149 O O . ALA B 1 128 ? -8.25 16.359 -1.437 1 98.06 128 ALA B O 1
ATOM 2150 N N . PRO B 1 129 ? -9.969 15.055 -2.031 1 97.5 129 PRO B N 1
ATOM 2151 C CA . PRO B 1 129 ? -10.219 15.797 -3.27 1 97.5 129 PRO B CA 1
ATOM 2152 C C . PRO B 1 129 ? -11.148 16.984 -3.068 1 97.5 129 PRO B C 1
ATOM 2154 O O . PRO B 1 129 ? -11.602 17.594 -4.043 1 97.5 129 PRO B O 1
ATOM 2157 N N . ILE B 1 130 ? -11.523 17.281 -1.832 1 97.44 130 ILE B N 1
ATOM 2158 C CA . ILE B 1 130 ? -12.344 18.438 -1.498 1 97.44 130 ILE B CA 1
ATOM 2159 C C . ILE B 1 130 ? -11.625 19.297 -0.455 1 97.44 130 ILE B C 1
ATOM 2161 O O . ILE B 1 130 ? -10.805 18.797 0.31 1 97.44 130 ILE B O 1
ATOM 2165 N N . THR B 1 131 ? -11.898 20.562 -0.4 1 96.81 131 THR B N 1
ATOM 2166 C CA . THR B 1 131 ? -11.297 21.453 0.586 1 96.81 131 THR B CA 1
ATOM 2167 C C . THR B 1 131 ? -11.922 21.234 1.962 1 96.81 131 THR B C 1
ATOM 2169 O O . THR B 1 131 ? -13.039 20.734 2.068 1 96.81 131 THR B O 1
ATOM 2172 N N . SER B 1 132 ? -11.188 21.5 3.002 1 97.56 132 SER B N 1
ATOM 2173 C CA . SER B 1 132 ? -11.664 21.469 4.383 1 97.56 132 SER B CA 1
ATOM 2174 C C . SER B 1 132 ? -12.32 20.141 4.723 1 97.56 132 SER B C 1
ATOM 2176 O O . SER B 1 132 ? -13.391 20.109 5.332 1 97.56 132 SER B O 1
ATOM 2178 N N . ARG B 1 133 ? -11.766 19.109 4.227 1 98 133 ARG B N 1
ATOM 2179 C CA . ARG B 1 133 ? -12.297 17.766 4.473 1 98 133 ARG B CA 1
ATOM 2180 C C . ARG B 1 133 ? -12.102 17.359 5.93 1 98 133 ARG B C 1
ATOM 2182 O O . ARG B 1 133 ? -12.938 16.656 6.5 1 98 133 ARG B O 1
ATOM 2189 N N . PHE B 1 134 ? -11.039 17.812 6.52 1 98.44 134 PHE B N 1
ATOM 2190 C CA . PHE B 1 134 ? -10.633 17.297 7.824 1 98.44 134 PHE B CA 1
ATOM 2191 C C . PHE B 1 134 ? -10.938 18.312 8.922 1 98.44 134 PHE B C 1
ATOM 2193 O O . PHE B 1 134 ? -10.766 19.516 8.727 1 98.44 134 PHE B O 1
ATOM 2200 N N . THR B 1 135 ? -11.352 17.812 10.008 1 98.12 135 THR B N 1
ATOM 2201 C CA . THR B 1 135 ? -11.688 18.625 11.172 1 98.12 135 THR B CA 1
ATOM 2202 C C . THR B 1 135 ? -10.797 18.266 12.359 1 98.12 135 THR B C 1
ATOM 2204 O O . THR B 1 135 ? -9.961 17.375 12.258 1 98.12 135 THR B O 1
ATOM 2207 N N . ASP B 1 136 ? -11.047 19 13.477 1 98.19 136 ASP B N 1
ATOM 2208 C CA . ASP B 1 136 ? -10.328 18.672 14.703 1 98.19 136 ASP B CA 1
ATOM 2209 C C . ASP B 1 136 ? -10.664 17.266 15.188 1 98.19 136 ASP B C 1
ATOM 2211 O O . ASP B 1 136 ? -9.828 16.594 15.797 1 98.19 136 ASP B O 1
ATOM 2215 N N . VAL B 1 137 ? -11.844 16.859 14.891 1 98.25 137 VAL B N 1
ATOM 2216 C CA . VAL B 1 137 ? -12.234 15.492 15.242 1 98.25 137 VAL B CA 1
ATOM 2217 C C . VAL B 1 137 ? -11.352 14.492 14.492 1 98.25 137 VAL B C 1
ATOM 2219 O O . VAL B 1 137 ? -10.859 13.523 15.078 1 98.25 137 VAL B O 1
ATOM 2222 N N . ASP B 1 138 ? -11.117 14.75 13.188 1 98.81 138 ASP B N 1
ATOM 2223 C CA . ASP B 1 138 ? -10.227 13.906 12.398 1 98.81 138 ASP B CA 1
ATOM 2224 C C . ASP B 1 138 ? -8.805 13.945 12.961 1 98.81 138 ASP B C 1
ATOM 2226 O O . ASP B 1 138 ? -8.156 12.898 13.086 1 98.81 138 ASP B O 1
ATOM 2230 N N . LYS B 1 139 ? -8.367 15.164 13.242 1 98.88 139 LYS B N 1
ATOM 2231 C CA . LYS B 1 139 ? -7.02 15.328 13.781 1 98.88 139 LYS B CA 1
ATOM 2232 C C . LYS B 1 139 ? -6.824 14.492 15.039 1 98.88 139 LYS B C 1
ATOM 2234 O O . LYS B 1 139 ? -5.887 13.695 15.125 1 98.88 139 LYS B O 1
ATOM 2239 N N . ASN B 1 140 ? -7.738 14.648 15.984 1 98.75 140 ASN B N 1
ATOM 2240 C CA . ASN B 1 140 ? -7.637 13.93 17.25 1 98.75 140 ASN B CA 1
ATOM 2241 C C . ASN B 1 140 ? -7.73 12.422 17.047 1 98.75 140 ASN B C 1
ATOM 2243 O O . ASN B 1 140 ? -6.969 11.656 17.641 1 98.75 140 ASN B O 1
ATOM 2247 N N . GLY B 1 141 ? -8.68 11.984 16.25 1 98.81 141 GLY B N 1
ATOM 2248 C CA . GLY B 1 141 ? -8.852 10.57 15.977 1 98.81 141 GLY B CA 1
ATOM 2249 C C . GLY B 1 141 ? -7.637 9.945 15.32 1 98.81 141 GLY B C 1
ATOM 2250 O O . GLY B 1 141 ? -7.199 8.859 15.719 1 98.81 141 GLY B O 1
ATOM 2251 N N . LEU B 1 142 ? -7.066 10.602 14.297 1 98.94 142 LEU B N 1
ATOM 2252 C CA . LEU B 1 142 ? -5.922 10.078 13.562 1 98.94 142 LEU B CA 1
ATOM 2253 C C . LEU B 1 142 ? -4.672 10.078 14.438 1 98.94 142 LEU B C 1
ATOM 2255 O O . LEU B 1 142 ? -3.828 9.188 14.32 1 98.94 142 LEU B O 1
ATOM 2259 N N . GLU B 1 143 ? -4.52 11.086 15.305 1 98.94 143 GLU B N 1
ATOM 2260 C CA . GLU B 1 143 ? -3.41 11.086 16.25 1 98.94 143 GLU B CA 1
ATOM 2261 C C . GLU B 1 143 ? -3.492 9.883 17.188 1 98.94 143 GLU B C 1
ATOM 2263 O O . GLU B 1 143 ? -2.469 9.297 17.547 1 98.94 143 GLU B O 1
ATOM 2268 N N . GLN B 1 144 ? -4.719 9.5 17.625 1 98.75 144 GLN B N 1
ATOM 2269 C CA . GLN B 1 144 ? -4.891 8.32 18.469 1 98.75 144 GLN B CA 1
ATOM 2270 C C . GLN B 1 144 ? -4.535 7.047 17.703 1 98.75 144 GLN B C 1
ATOM 2272 O O . GLN B 1 144 ? -3.939 6.125 18.281 1 98.75 144 GLN B O 1
ATOM 2277 N N . ILE B 1 145 ? -4.945 6.988 16.5 1 98.88 145 ILE B N 1
ATOM 2278 C CA . ILE B 1 145 ? -4.617 5.84 15.656 1 98.88 145 ILE B CA 1
ATOM 2279 C C . ILE B 1 145 ? -3.1 5.715 15.523 1 98.88 145 ILE B C 1
ATOM 2281 O O . ILE B 1 145 ? -2.541 4.629 15.695 1 98.88 145 ILE B O 1
ATOM 2285 N N . VAL B 1 146 ? -2.416 6.832 15.211 1 98.88 146 VAL B N 1
ATOM 2286 C CA . VAL B 1 146 ? -0.964 6.832 15.07 1 98.88 146 VAL B CA 1
ATOM 2287 C C . VAL B 1 146 ? -0.312 6.43 16.391 1 98.88 146 VAL B C 1
ATOM 2289 O O . VAL B 1 146 ? 0.671 5.688 16.406 1 98.88 146 VAL B O 1
ATOM 2292 N N . ALA B 1 147 ? -0.891 6.883 17.484 1 98.5 147 ALA B N 1
ATOM 2293 C CA . ALA B 1 147 ? -0.378 6.512 18.797 1 98.5 147 ALA B CA 1
ATOM 2294 C C . ALA B 1 147 ? -0.449 5 19 1 98.5 147 ALA B C 1
ATOM 2296 O O . ALA B 1 147 ? 0.432 4.41 19.641 1 98.5 147 ALA B O 1
ATOM 2297 N N . ARG B 1 148 ? -1.522 4.34 18.547 1 98.31 148 ARG B N 1
ATOM 2298 C CA . ARG B 1 148 ? -1.639 2.887 18.656 1 98.31 148 ARG B CA 1
ATOM 2299 C C . ARG B 1 148 ? -0.542 2.195 17.844 1 98.31 148 ARG B C 1
ATOM 2301 O O . ARG B 1 148 ? 0.024 1.194 18.297 1 98.31 148 ARG B O 1
ATOM 2308 N N . ILE B 1 149 ? -0.27 2.727 16.656 1 98.69 149 ILE B N 1
ATOM 2309 C CA . ILE B 1 149 ? 0.811 2.195 15.828 1 98.69 149 ILE B CA 1
ATOM 2310 C C . ILE B 1 149 ? 2.139 2.334 16.578 1 98.69 149 ILE B C 1
ATOM 2312 O O . ILE B 1 149 ? 2.916 1.378 16.656 1 98.69 149 ILE B O 1
ATOM 2316 N N . GLU B 1 150 ? 2.373 3.568 17.125 1 98.5 150 GLU B N 1
ATOM 2317 C CA . GLU B 1 150 ? 3.619 3.85 17.844 1 98.5 150 GLU B CA 1
ATOM 2318 C C . GLU B 1 150 ? 3.822 2.889 19 1 98.5 150 GLU B C 1
ATOM 2320 O O . GLU B 1 150 ? 4.93 2.393 19.219 1 98.5 150 GLU B O 1
ATOM 2325 N N . LYS B 1 151 ? 2.764 2.648 19.734 1 97.19 151 LYS B N 1
ATOM 2326 C CA . LYS B 1 151 ? 2.836 1.714 20.859 1 97.19 151 LYS B CA 1
ATOM 2327 C C . LYS B 1 151 ? 3.203 0.312 20.375 1 97.19 151 LYS B C 1
ATOM 2329 O O . LYS B 1 151 ? 3.961 -0.397 21.047 1 97.19 151 LYS B O 1
ATOM 2334 N N . GLN B 1 152 ? 2.701 -0.111 19.25 1 97.44 152 GLN B N 1
ATOM 2335 C CA . GLN B 1 152 ? 2.906 -1.452 18.703 1 97.44 152 GLN B CA 1
ATOM 2336 C C . GLN B 1 152 ? 4.348 -1.644 18.234 1 97.44 152 GLN B C 1
ATOM 2338 O O . GLN B 1 152 ? 4.91 -2.732 18.375 1 97.44 152 GLN B O 1
ATOM 2343 N N . ILE B 1 153 ? 4.953 -0.584 17.719 1 96.69 153 ILE B N 1
ATOM 2344 C CA . ILE B 1 153 ? 6.25 -0.757 17.062 1 96.69 153 ILE B CA 1
ATOM 2345 C C . ILE B 1 153 ? 7.363 -0.363 18.031 1 96.69 153 ILE B C 1
ATOM 2347 O O . ILE B 1 153 ? 8.547 -0.445 17.703 1 96.69 153 ILE B O 1
ATOM 2351 N N . SER B 1 154 ? 7.016 0.23 19.219 1 89.88 154 SER B N 1
ATOM 2352 C CA . SER B 1 154 ? 7.992 0.606 20.234 1 89.88 154 SER B CA 1
ATOM 2353 C C . SER B 1 154 ? 8.547 -0.622 20.953 1 89.88 154 SER B C 1
ATOM 2355 O O . SER B 1 154 ? 7.855 -1.636 21.078 1 89.88 154 SER B O 1
#

Nearest PDB structures (foldseek):
  3ksf-assembly2_D  TM=9.888E-01  e=2.086E-25  Staphylococcus aureus subsp. aureus MRSA252
  3ksg-assembly1_B  TM=9.713E-01  e=4.230E-24  Staphylococcus aureus subsp. aureus MRSA252
  1vhm-assembly1_A  TM=9.774E-01  e=1.431E-20  Escherichia coli
  8dgd-assembly1_A  TM=9.763E-01  e=4.769E-20  Klebsiella pneumoniae subsp. pneumoniae HS11286
  3rfb-assembly1_A  TM=9.689E-01  e=4.356E-18  Streptococcus pneumoniae R6

Solvent-accessible surface area (backbone atoms only — not comparable to full-atom values): 16097 Å² total; per-residue (Å²): 129,86,83,72,60,80,63,60,46,71,59,50,42,53,51,51,51,61,70,43,53,96,49,68,55,64,59,33,44,44,21,34,48,18,19,46,47,60,75,58,47,57,76,53,59,33,27,25,32,29,31,57,52,94,83,22,31,30,32,34,27,34,33,49,69,64,70,74,50,76,38,50,65,57,41,25,66,65,14,33,12,59,68,68,68,37,70,37,80,40,45,41,42,89,74,38,80,67,51,62,82,75,52,88,64,46,26,11,38,41,24,38,59,31,44,48,85,88,34,79,46,31,29,42,39,36,30,12,63,42,62,55,69,70,48,72,67,49,51,53,40,50,50,51,43,43,48,53,53,27,62,55,66,84,129,88,84,72,61,81,62,60,47,70,60,48,41,53,50,49,52,62,71,43,54,96,49,69,55,64,58,34,44,43,23,35,48,18,19,46,48,58,75,56,48,57,76,53,61,32,28,25,32,31,32,57,53,94,83,20,32,31,32,35,25,36,34,48,69,63,69,73,50,78,38,50,65,58,40,26,66,64,14,33,12,58,67,68,66,36,69,37,80,38,47,40,41,89,73,38,79,67,50,62,81,74,52,91,64,46,25,11,38,40,26,37,56,32,42,47,85,88,35,78,45,30,30,42,40,37,30,13,63,42,60,56,69,70,49,70,67,50,52,55,40,51,50,50,42,44,48,53,52,27,62,57,67,85

Sequence (308 aa):
MTEVKETNYNLLEKQVSSLIEDESNLIAILSNVSALLNDSIDQINWVGFYLIENEALILGPFQGHPACVHIAIGKGVCGTAVSEEQTQLVDDVNAFPGHIACDANSKSEIVVPLRKNNQIIGVLDIDAPITSRFTDVDKNGLEQIVARIEKQISMTEVKETNYNLLEKQVSSLIEDESNLIAILSNVSALLNDSIDQINWVGFYLIENEALILGPFQGHPACVHIAIGKGVCGTAVSEEQTQLVDDVNAFPGHIACDANSKSEIVVPLRKNNQIIGVLDIDAPITSRFTDVDKNGLEQIVARIEKQIS

Secondary structure (DSSP, 8-state):
-PPPPPP-HHHHHHHHHHHTTT---HHHHHHHHHHHHHHHSSS-SEEEEEEEETTEEEEEEEEES----EEETTSHHHHHHHHHTS-EEES-GGGSTT---S-TT--EEEEEEEEETTEEEEEEEEEESSTT---HHHHHHHHHHHHHHHHHH-/-PPPPPP-HHHHHHHHHHHTTT---HHHHHHHHHHHHHHHSSS-SEEEEEEEETTEEEEEEEEES----EEETTSHHHHHHHHHTS-EEES-GGGSTT---S-TT--EEEEEEEEETTEEEEEEEEEESSTT---HHHHHHHHHHHHHHHHHH-

pLDDT: mean 95.43, std 8.14, range [53.19, 98.94]

Organism: Staphylococcus saprophyticus subsp. saprophyticus (strain ATCC 15305 / DSM 20229 / NCIMB 8711 / NCTC 7292 / S-41) (NCBI:txid342451)

Foldseek 3Di:
DPDWDDFPLVVLLVVLCVCCPPPQDLQSSQQVNQVSCVVGGGQFAKKGKWFDDPQWTAGGHIDHDDWDGTGHQPAAQFNPCQNVVHKDWFQALVPDPNRDCTDPQFGTKIKHFADAPNHGGIIIIITGNHGRNDDVVNVVSVNSSSVSSNVSND/DPDWDDFPLVVLLVVLCVCCPPPQDLQSSQQVNQVSCVVGGGQFAKKGKWFDDPQWTAGGHIDHDDWDGTGHQPAAQFNPCQNVVHKDWFQALVPDPNRDCTDPQFGTKIKHFADAPNHGGIIIIITGNHGRSDDVVNVVSVNSSSVSSNVSND

=== Feature glossary ===
The features interleaved in this record are:

— What the protein is —

Sequence gives the chain of amino acids in standard one-letter code (A=alanine, C=cysteine, …, Y=tyrosine), read N→C. It is the only feature that is directly encoded by the gene; all structural features are derived from the folded form of this sequence.

Database cross-references. InterPro integrates a dozen domain/family signature databases into unified entries with residue-range hits. GO terms attach function/process/location labels with evidence codes. CATH codes position the fold in a four-level structural taxonomy. Organism is the NCBI-taxonomy species name.

— Where its atoms are —

Atomic coordinates in PDBx/mmCIF format — the same representation the Protein Data Bank distributes. Each line of the _atom_site loop places one backbone atom in Cartesian space (units: ångströms, origin: arbitrary).

The six renders are orthographic views along the three Cartesian axes in both directions. Representation (cartoon, sticks, or surface) and color scheme (sequence-rainbow or by-chain) vary across proteins so the training set covers all the common visualization conventions.

— Local backbone conformation —

Eight-state secondary structure (DSSP): H is the canonical α-helix, G the tighter 3₁₀-helix, I the wider π-helix; E/B are β-structure, T and S are turns and bends, and '-' is everything else. DSSP derives these from the pattern of main-chain N–H···O=C hydrogen bonds, not from the sequence.

P-SEA three-state annotation labels each residue as helix, strand, or coil based purely on the geometry of the Cα trace. It serves as a fallback when the full backbone (and thus DSSP) is unavailable.

The φ/ψ torsion pair specifies the backbone conformation at each residue. φ rotates about the N–Cα bond, ψ about the Cα–C bond. Steric clashes forbid most of the (φ, ψ) plane — the allowed regions (α-helix basin, β-sheet basin, left-handed helix) are th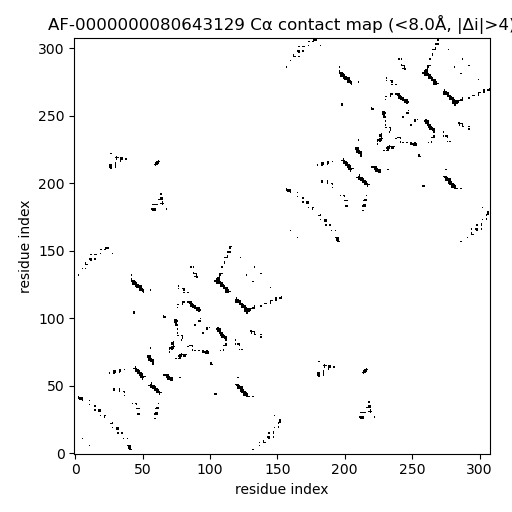e Ramachandran-allowed regions.

— Global shape and packing —

The geometric summary reports three shape descriptors. Rg (radius of gyration) measures how spread out the Cα atoms are about their centre of mass; compact globular proteins have small Rg, elongated or unfolded ones large. Cα contacts (<8 Å, |i−j|>4) count long-range residue pairs in spatial proximity — high for tightly packed folds, near zero for rods or random coil. The bounding-box extents give the protein's footprint along x, y, z in Å.

Solvent-accessible surface area (SASA) is the area in Å² traced out by the centre of a 1.4 Å probe sphere (a water molecule) rolled over the protein's van der Waals surface (Shrake–Rupley / Lee–Richards construction). Buried residues have near-zero SASA; fully exposed residues can exceed 200 Å². The total SASA scales roughly with the number of surface residues.

The contact map is a binary N×N matrix image: pixel (i, j) is dark where Cα_i and Cα_j are within 8 Å and |i−j|>4. Because the |i−j|>4 filter removes local helical contacts, off-diagonal stripes parallel to the main diagonal indicate parallel β-sheets; stripes perpendicular to it indicate antiparallel β-sheets. The Ramachandran plot scatters every residue's (φ, ψ) pair against the sterically allowed regions. The PAE heatmap renders the predicted-aligned-error matrix.

— Structural neighborhood —

3Di is Foldseek's structural alphabet. Each residue is assigned one of twenty discrete states based on how its Cα sits relative to its spatial (not sequential) neighbors. Aligning 3Di strings finds structural homologs roughly as well as full 3D superposition, but orders of magnitude faster.

Nearest PDB neighbors are the top structural matches found by Foldseek when searching this structure against the entire Protein Data Bank. Each hit reports a TM-score (0 to 1; >0.5 almost always implies the same fold) and an E-value. These are *structural* homologs — they may share no detectable sequence similarity.

— Confidence and disorder —

For AlphaFold models, the B-factor field carries pLDDT — the model's own estimate of local accuracy on a 0–100 scale. Regions with pLDDT<50 should be treated as essentially unmodeled; they often correspond to intrinsically disordered segments.

Crystallographic B-factors measure how much each atom's electron density is smeared out, in Å². They rise in mobile loops and surface residues and fall in the buried interior. In AlphaFold models this column is repurposed to hold pLDDT instead.

Predicted aligned error is AlphaFold's pairwise confidence. Unlike pLDDT (per-residue), PAE is per-residue-pair and captures whether two parts of the structure are correctly placed relative to each other. Units are ångströms of expected positional error.